Protein AF-A0A954Z291-F1 (afdb_monomer_lite)

pLDDT: mean 81.1, std 15.4, range [34.0, 96.12]

Foldseek 3Di:
DDDDDDDDDDDDDDDDPPVPPPPPPPVVQAWFWKDDPQDIDIDRHDCVRPVNPIDTPDGPHHCPPPVDGQFFWWWFALVGTDRHGPVVSVVRVTDTDGNYDDDWQQWFWKAALLRDTDTHGPVVSVVHPPIDTDTPYGCVVVPSPPRFWEWWEDPNDIDGRHRPCRRVVVVTDTLDGPYDCPDPVRQRAWAWWALQQDTDTGGPSVSVVSVTDGPGHYPDVCPRPAFWEWKDQQQDIDIDHPVVRVPDPRIDGPDGPYDPPPSPNPQPPQQWEWWAAPPPGIDGRHGPVRSVVRVTDGLDGPYDPDPPSNVVPDPPPDDD

Secondary structure (DSSP, 8-state):
------------------------------EEEEEETTEEEEEESHHHHHTTT-EE--TT--TTTS-----EEEEEETTEEEEEEHHHHHHTT-EEEETPPP-TTTEEEEE-TTS-EEEEEHHHHHTSTT-EEEET--GGG-TT-SPPEEEEEETTEEEEEEEHHHHHHTTPEEEEET--TT-SS-TT--EEEEETTEEEEE-HHHHHHTTPEEEES---TTTTPPP-EEEEETTEEEEE-HHHHHTSTT-EE--TT--STT-TTTS-SS-EEEEEETTTEEEEEEEHHHHHHTTPEEEEET----TTTT-TT-------

Structure (mmCIF, N/CA/C/O backbone):
data_AF-A0A954Z291-F1
#
_entry.id   AF-A0A954Z291-F1
#
loop_
_atom_site.group_PDB
_atom_site.id
_atom_site.type_symbol
_atom_site.label_atom_id
_atom_site.label_alt_id
_atom_site.label_comp_id
_atom_site.label_asym_id
_atom_site.label_entity_id
_atom_site.label_seq_id
_atom_site.pdbx_PDB_ins_code
_atom_site.Cartn_x
_atom_site.Cartn_y
_atom_site.Cartn_z
_atom_site.occupancy
_atom_site.B_iso_or_equiv
_atom_site.auth_seq_id
_atom_site.auth_comp_id
_atom_site.auth_asym_id
_atom_site.auth_atom_id
_atom_site.pdbx_PDB_model_num
ATOM 1 N N . MET A 1 1 ? 58.689 -39.205 -96.860 1.00 41.16 1 MET A N 1
ATOM 2 C CA . MET A 1 1 ? 58.222 -37.894 -97.355 1.00 41.16 1 MET A CA 1
ATOM 3 C C . MET A 1 1 ? 57.973 -37.053 -96.112 1.00 41.16 1 MET A C 1
ATOM 5 O O . ME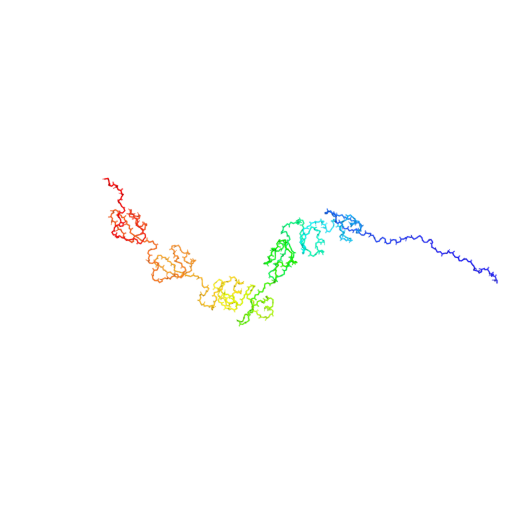T A 1 1 ? 56.976 -37.280 -95.453 1.00 41.16 1 MET A O 1
ATOM 9 N N . ILE A 1 2 ? 58.997 -36.454 -95.496 1.00 34.00 2 ILE A N 1
ATOM 10 C CA . ILE A 1 2 ? 59.610 -35.160 -95.854 1.00 34.00 2 ILE A CA 1
ATOM 11 C C . ILE A 1 2 ? 58.523 -34.148 -96.224 1.00 34.00 2 ILE A C 1
ATOM 13 O O . ILE A 1 2 ? 58.096 -34.132 -97.369 1.00 34.00 2 ILE A O 1
ATOM 17 N N . ASP A 1 3 ? 58.093 -33.340 -95.257 1.00 37.03 3 ASP A N 1
ATOM 18 C CA . ASP A 1 3 ? 58.444 -31.926 -95.338 1.00 37.03 3 ASP A CA 1
ATOM 19 C C . ASP A 1 3 ? 58.665 -31.334 -93.942 1.00 37.03 3 ASP A C 1
ATOM 21 O O . ASP A 1 3 ? 57.991 -31.676 -92.969 1.00 37.03 3 ASP A O 1
ATOM 25 N N . LEU A 1 4 ? 59.711 -30.526 -93.859 1.00 37.72 4 LEU A N 1
ATOM 26 C CA . LEU A 1 4 ? 60.323 -29.952 -92.672 1.00 37.72 4 LEU A CA 1
ATOM 27 C C . LEU A 1 4 ? 60.245 -28.428 -92.842 1.00 37.72 4 LEU A C 1
ATOM 29 O O . LEU A 1 4 ? 60.350 -27.936 -93.956 1.00 37.72 4 LEU A O 1
ATOM 33 N N . ALA A 1 5 ? 60.194 -27.703 -91.724 1.00 37.34 5 ALA A N 1
ATOM 34 C CA . ALA A 1 5 ? 60.350 -26.247 -91.595 1.00 37.34 5 ALA A CA 1
ATOM 35 C C . ALA A 1 5 ? 59.077 -25.382 -91.671 1.00 37.34 5 ALA A C 1
ATOM 37 O O . ALA A 1 5 ? 58.665 -24.894 -92.714 1.00 37.34 5 ALA A O 1
ATOM 38 N N . SER A 1 6 ? 58.570 -25.010 -90.494 1.00 40.25 6 SER A N 1
ATOM 39 C CA . SER A 1 6 ? 58.811 -23.646 -90.002 1.00 40.25 6 SER A CA 1
ATOM 40 C C . SER A 1 6 ? 58.409 -23.549 -88.532 1.00 40.25 6 SER A C 1
ATOM 42 O O . SER A 1 6 ? 57.242 -23.486 -88.149 1.00 40.25 6 SER A O 1
ATOM 44 N N . THR A 1 7 ? 59.436 -23.605 -87.698 1.00 37.50 7 THR A N 1
ATOM 45 C CA . THR A 1 7 ? 59.405 -23.477 -86.249 1.00 37.50 7 THR A CA 1
ATOM 46 C C . THR A 1 7 ? 59.330 -21.993 -85.874 1.00 37.50 7 THR A C 1
ATOM 48 O O . THR A 1 7 ? 60.207 -21.229 -86.251 1.00 37.50 7 THR A O 1
ATOM 51 N N . ARG A 1 8 ? 58.323 -21.632 -85.068 1.00 43.31 8 ARG A N 1
ATOM 52 C CA . ARG A 1 8 ? 58.313 -20.562 -84.043 1.00 43.31 8 ARG A CA 1
ATOM 53 C C . ARG A 1 8 ? 58.845 -19.168 -84.429 1.00 43.31 8 AR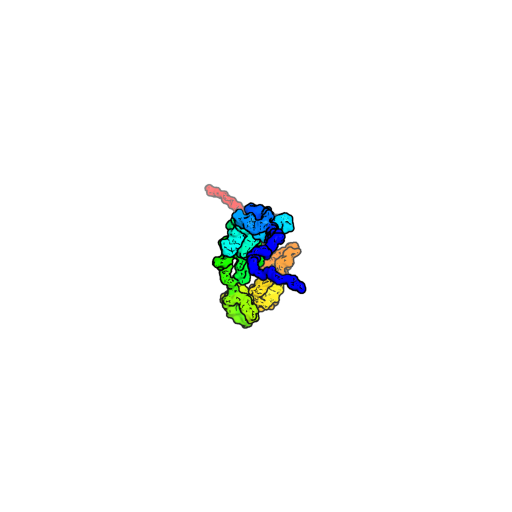G A C 1
ATOM 55 O O . ARG A 1 8 ? 60.044 -18.934 -84.378 1.00 43.31 8 ARG A O 1
ATOM 62 N N . ALA A 1 9 ? 57.939 -18.193 -84.531 1.00 38.38 9 ALA A N 1
ATOM 63 C CA . ALA A 1 9 ? 58.067 -16.891 -83.855 1.00 38.38 9 ALA A CA 1
ATOM 64 C C . ALA A 1 9 ? 56.771 -16.072 -84.001 1.00 38.38 9 ALA A C 1
ATOM 66 O O . ALA A 1 9 ? 56.205 -16.042 -85.088 1.00 38.38 9 ALA A O 1
ATOM 67 N N . ARG A 1 10 ? 56.408 -15.328 -82.939 1.00 44.97 10 ARG A N 1
ATOM 68 C CA . ARG A 1 10 ? 55.250 -14.407 -82.778 1.00 44.97 10 ARG A CA 1
ATOM 69 C C . ARG A 1 10 ? 53.978 -15.146 -82.344 1.00 44.97 10 ARG A C 1
ATOM 71 O O . ARG A 1 10 ? 53.215 -15.622 -83.165 1.00 44.97 10 ARG A O 1
ATOM 78 N N . LEU A 1 11 ? 53.788 -15.472 -81.064 1.00 41.41 11 LEU A N 1
ATOM 79 C CA . LEU A 1 11 ? 53.615 -14.572 -79.913 1.00 41.41 11 LEU A CA 1
ATOM 80 C C . LEU A 1 11 ? 52.637 -13.422 -80.214 1.00 41.41 11 LEU A C 1
ATOM 82 O O . LEU A 1 11 ? 52.946 -12.558 -81.029 1.00 41.41 11 LEU A O 1
ATOM 86 N N . ILE A 1 12 ? 51.554 -13.403 -79.426 1.00 42.53 12 ILE A N 1
ATOM 87 C CA . ILE A 1 12 ? 50.579 -12.326 -79.180 1.00 42.53 12 ILE A CA 1
ATOM 88 C C . ILE A 1 12 ? 49.225 -12.492 -79.918 1.00 42.53 12 ILE A C 1
ATOM 90 O O . ILE A 1 12 ? 49.117 -12.377 -81.132 1.00 42.53 12 ILE A O 1
ATOM 94 N N . VAL A 1 13 ? 48.197 -12.705 -79.079 1.00 38.88 13 VAL A N 1
ATOM 95 C CA . VAL A 1 13 ? 46.729 -12.647 -79.269 1.00 38.88 13 VAL A CA 1
ATOM 96 C C . VAL A 1 13 ? 46.013 -13.859 -79.882 1.00 38.88 13 VAL A C 1
ATOM 98 O O . VAL A 1 13 ? 45.553 -13.843 -81.017 1.00 38.88 13 VAL A O 1
ATOM 101 N N . ALA A 1 14 ? 45.768 -14.868 -79.046 1.00 39.69 14 ALA A N 1
ATOM 102 C CA . ALA A 1 14 ? 44.545 -15.662 -79.116 1.00 39.69 14 ALA A CA 1
ATOM 103 C C . ALA A 1 14 ? 43.868 -15.593 -77.743 1.00 39.69 14 ALA A C 1
ATOM 105 O O . ALA A 1 14 ? 44.426 -16.125 -76.790 1.00 39.69 14 ALA A O 1
ATOM 106 N N . ALA A 1 15 ? 42.717 -14.923 -77.637 1.00 35.88 15 ALA A N 1
ATOM 107 C CA . ALA A 1 15 ? 41.664 -15.248 -76.668 1.00 35.88 15 ALA A CA 1
ATOM 108 C C . ALA A 1 15 ? 40.456 -14.306 -76.816 1.00 35.88 15 ALA A C 1
ATOM 110 O O . ALA A 1 15 ? 40.585 -13.093 -76.704 1.00 35.88 15 ALA A O 1
ATOM 111 N N . ALA A 1 16 ? 39.286 -14.926 -76.980 1.00 39.22 16 ALA A N 1
ATOM 112 C CA . ALA A 1 16 ? 37.985 -14.470 -76.498 1.00 39.22 16 ALA A CA 1
ATOM 113 C C . ALA A 1 16 ? 37.409 -13.149 -77.051 1.00 39.22 16 ALA A C 1
ATOM 115 O O . ALA A 1 16 ? 37.378 -12.131 -76.372 1.00 39.22 16 ALA A O 1
ATOM 116 N N . VAL A 1 17 ? 36.731 -13.236 -78.202 1.00 42.03 17 VAL A N 1
ATOM 117 C CA . VAL A 1 17 ? 35.452 -12.518 -78.379 1.00 42.03 17 VAL A CA 1
ATOM 118 C C . VAL A 1 17 ? 34.340 -13.452 -77.889 1.00 42.03 17 VAL A C 1
ATOM 120 O O . VAL A 1 17 ? 33.492 -13.915 -78.643 1.00 42.03 17 VAL A O 1
ATOM 123 N N . ALA A 1 18 ? 34.407 -13.813 -76.607 1.00 45.00 18 ALA A N 1
ATOM 124 C CA . ALA A 1 18 ? 33.208 -14.157 -75.868 1.00 45.00 18 ALA A CA 1
ATOM 125 C C . ALA A 1 18 ? 32.644 -12.802 -75.462 1.00 45.00 18 ALA A C 1
ATOM 127 O O . ALA A 1 18 ? 33.287 -12.079 -74.703 1.00 45.00 18 ALA A O 1
ATOM 128 N N . VAL A 1 19 ? 31.512 -12.415 -76.049 1.00 44.47 19 VAL A N 1
ATOM 129 C CA . VAL A 1 19 ? 30.743 -11.269 -75.573 1.00 44.47 19 VAL A CA 1
ATOM 130 C C . VAL A 1 19 ? 30.505 -11.527 -74.094 1.00 44.47 19 VAL A C 1
ATOM 132 O O . VAL A 1 19 ? 29.762 -12.431 -73.715 1.00 44.47 19 VAL A O 1
ATOM 135 N N . ILE A 1 20 ? 31.239 -10.779 -73.279 1.00 46.69 20 ILE A N 1
ATOM 136 C CA . ILE A 1 20 ? 31.079 -10.703 -71.844 1.00 46.69 20 ILE A CA 1
ATOM 137 C C . ILE A 1 20 ? 29.683 -10.107 -71.676 1.00 46.69 20 ILE A C 1
ATOM 139 O O . ILE A 1 20 ? 29.511 -8.891 -71.657 1.00 46.69 20 ILE A O 1
ATOM 143 N N . ILE A 1 21 ? 28.663 -10.967 -71.594 1.00 51.75 21 ILE A N 1
ATOM 144 C CA . ILE A 1 21 ? 27.537 -10.675 -70.722 1.00 51.75 21 ILE A CA 1
ATOM 145 C C . ILE A 1 21 ? 28.225 -10.564 -69.376 1.00 51.75 21 ILE A C 1
ATOM 147 O O . ILE A 1 21 ? 28.559 -11.568 -68.748 1.00 51.75 21 ILE A O 1
ATOM 151 N N . THR A 1 22 ? 28.572 -9.339 -68.995 1.00 46.09 22 THR A N 1
ATOM 152 C CA . THR A 1 22 ? 28.875 -9.049 -67.612 1.00 46.09 22 THR A CA 1
ATOM 153 C C . THR A 1 22 ? 27.617 -9.500 -66.900 1.00 46.09 22 THR A C 1
ATOM 155 O O . THR A 1 22 ? 26.591 -8.825 -66.957 1.00 46.09 22 THR A O 1
ATOM 158 N N . SER A 1 23 ? 27.678 -10.662 -66.257 1.00 52.41 23 SER A N 1
ATOM 159 C CA . SER A 1 23 ? 26.963 -10.890 -65.021 1.00 52.41 23 SER A CA 1
ATOM 160 C C . SER A 1 23 ? 27.491 -9.832 -64.060 1.00 52.41 23 SER A C 1
ATOM 162 O O . SER A 1 23 ? 28.299 -10.097 -63.172 1.00 52.41 23 SER A O 1
ATOM 164 N N . VAL A 1 24 ? 27.063 -8.588 -64.279 1.00 45.38 24 VAL A N 1
ATOM 165 C CA . VAL A 1 24 ? 26.775 -7.725 -63.164 1.00 45.38 24 VAL A CA 1
ATOM 166 C C . VAL A 1 24 ? 25.733 -8.559 -62.440 1.00 45.38 24 VAL A C 1
ATOM 168 O O . VAL A 1 24 ? 24.591 -8.667 -62.884 1.00 45.38 24 VAL A O 1
ATOM 171 N N . ASN A 1 25 ? 26.157 -9.255 -61.387 1.00 50.16 25 ASN A N 1
ATOM 172 C CA . ASN A 1 25 ? 25.262 -9.511 -60.281 1.00 50.16 25 ASN A CA 1
ATOM 173 C C . ASN A 1 25 ? 24.858 -8.113 -59.811 1.00 50.16 25 ASN A C 1
ATOM 175 O O . ASN A 1 25 ? 25.412 -7.576 -58.858 1.00 50.16 25 ASN A O 1
ATOM 179 N N . VAL A 1 26 ? 23.927 -7.489 -60.533 1.00 48.47 26 VAL A N 1
ATOM 180 C CA . VAL A 1 26 ? 22.985 -6.600 -59.900 1.00 48.47 26 VAL A CA 1
ATOM 181 C C . VAL A 1 26 ? 22.257 -7.584 -59.007 1.00 48.47 26 VAL A C 1
ATOM 183 O O . VAL A 1 26 ? 21.387 -8.318 -59.469 1.00 48.47 26 VAL A O 1
ATOM 186 N N . ALA A 1 27 ? 22.719 -7.715 -57.758 1.00 50.09 27 ALA A N 1
ATOM 187 C CA . ALA A 1 27 ? 21.810 -8.078 -56.690 1.00 50.09 27 ALA A CA 1
ATOM 188 C C . ALA A 1 27 ? 20.608 -7.184 -56.964 1.00 50.09 27 ALA A C 1
ATOM 190 O O . ALA A 1 27 ? 20.780 -5.963 -56.963 1.00 50.09 27 ALA A O 1
ATOM 191 N N . ALA A 1 28 ? 19.505 -7.768 -57.449 1.00 54.44 28 ALA A N 1
ATOM 192 C CA . ALA A 1 28 ? 18.315 -7.005 -57.775 1.00 54.44 28 ALA A CA 1
ATOM 193 C C . ALA A 1 28 ? 18.062 -6.190 -56.520 1.00 54.44 28 ALA A C 1
ATOM 195 O O . ALA A 1 28 ? 17.851 -6.800 -55.476 1.00 54.44 28 ALA A O 1
ATOM 196 N N . ALA A 1 29 ? 18.291 -4.876 -56.590 1.00 58.75 29 ALA A N 1
ATOM 197 C CA . ALA A 1 29 ? 18.284 -4.046 -55.403 1.00 58.75 29 ALA A CA 1
ATOM 198 C C . ALA A 1 29 ? 16.889 -4.229 -54.819 1.00 58.75 29 ALA A C 1
ATOM 200 O O . ALA A 1 29 ? 15.902 -3.876 -55.468 1.00 58.75 29 ALA A O 1
ATOM 201 N N . GLN A 1 30 ? 16.808 -4.961 -53.709 1.00 72.19 30 GLN A N 1
ATOM 202 C CA . GLN A 1 30 ? 15.522 -5.336 -53.160 1.00 72.19 30 GLN A CA 1
ATOM 203 C C . GLN A 1 30 ? 14.895 -4.049 -52.653 1.00 72.19 30 GLN A C 1
ATOM 205 O O . GLN A 1 30 ? 15.560 -3.238 -52.004 1.00 72.19 30 GLN A O 1
ATOM 210 N N . SER A 1 31 ? 13.639 -3.830 -53.034 1.00 83.19 31 SER A N 1
ATOM 211 C CA . SER A 1 31 ? 12.875 -2.712 -52.502 1.00 83.19 31 SER A CA 1
ATOM 212 C C . SER A 1 31 ? 12.782 -2.849 -50.983 1.00 83.19 31 SER A C 1
ATOM 214 O O . SER A 1 31 ? 12.724 -3.964 -50.457 1.00 83.19 31 SER A O 1
ATOM 216 N N . GLY A 1 32 ? 12.792 -1.717 -50.296 1.00 85.62 32 GLY A N 1
ATOM 217 C CA . GLY A 1 32 ? 12.548 -1.617 -48.865 1.00 85.62 32 GLY A CA 1
ATOM 218 C C . GLY A 1 32 ? 11.742 -0.361 -48.562 1.00 85.62 32 GLY A C 1
ATOM 219 O O . GLY A 1 32 ? 11.837 0.635 -49.286 1.00 85.62 32 GLY A O 1
ATOM 220 N N . ALA A 1 33 ? 10.963 -0.396 -47.491 1.00 85.50 33 ALA A N 1
ATOM 221 C CA . ALA A 1 33 ? 10.203 0.739 -47.006 1.00 85.50 33 ALA A CA 1
ATOM 222 C C . ALA A 1 33 ? 11.142 1.811 -46.425 1.00 85.50 33 ALA A C 1
ATOM 224 O O . ALA A 1 33 ? 12.122 1.527 -45.729 1.00 85.50 33 ALA A O 1
ATOM 225 N N . CYS A 1 34 ? 10.836 3.066 -46.729 1.00 86.12 34 CYS A N 1
ATOM 226 C CA . CYS A 1 34 ? 11.549 4.244 -46.263 1.00 86.12 34 CYS A CA 1
ATOM 227 C C . CYS A 1 34 ? 10.590 5.184 -45.545 1.00 86.12 34 CYS A C 1
ATOM 229 O O . CYS A 1 34 ? 9.605 5.625 -46.140 1.00 86.12 34 CYS A O 1
ATOM 231 N N . CYS A 1 35 ? 10.919 5.542 -44.306 1.00 81.31 35 CYS A N 1
ATOM 232 C CA . CYS A 1 35 ? 10.210 6.579 -43.571 1.00 81.31 35 CYS A CA 1
ATOM 233 C C . CYS A 1 35 ? 10.898 7.929 -43.745 1.00 81.31 35 CYS A C 1
ATOM 235 O O . CYS A 1 35 ? 12.042 8.118 -43.331 1.00 81.31 35 CYS A O 1
ATOM 237 N N . LEU A 1 36 ? 10.181 8.885 -44.337 1.00 79.88 36 LEU A N 1
ATOM 238 C CA . LEU A 1 36 ? 10.643 10.257 -44.515 1.00 79.88 36 LEU A CA 1
ATOM 239 C C . LEU A 1 36 ? 9.505 11.224 -44.181 1.00 79.88 36 LEU A C 1
ATOM 241 O O . LEU A 1 36 ? 8.472 11.227 -44.848 1.00 79.88 36 LEU A O 1
ATOM 245 N N . ASN A 1 37 ? 9.697 12.066 -43.160 1.00 71.75 37 ASN A N 1
ATOM 246 C CA . ASN A 1 37 ? 8.706 13.057 -42.714 1.00 71.75 37 ASN A CA 1
ATOM 247 C C . ASN A 1 37 ? 7.306 12.461 -42.451 1.00 71.75 37 ASN A C 1
ATOM 249 O O . ASN A 1 37 ? 6.296 13.069 -42.800 1.00 71.75 37 ASN A O 1
ATOM 253 N N . GLY A 1 38 ? 7.244 11.251 -41.887 1.00 70.00 38 GLY A N 1
ATOM 254 C CA . GLY A 1 38 ? 5.980 10.599 -41.515 1.00 70.00 38 GLY A CA 1
ATOM 255 C C . GLY A 1 38 ? 5.240 9.968 -42.694 1.00 70.00 38 GLY A C 1
ATOM 256 O O . GLY A 1 38 ? 4.167 9.401 -42.524 1.00 70.00 38 GLY A O 1
ATOM 257 N N . MET A 1 39 ? 5.818 10.025 -43.896 1.00 76.88 39 MET A N 1
ATOM 258 C CA . MET A 1 39 ? 5.335 9.288 -45.056 1.00 76.88 39 MET A CA 1
ATOM 259 C C . MET A 1 39 ? 6.204 8.056 -45.277 1.00 76.88 39 MET A C 1
ATOM 261 O O . MET A 1 39 ? 7.431 8.156 -45.370 1.00 76.88 39 MET A O 1
ATOM 265 N N . CYS A 1 40 ? 5.546 6.905 -45.389 1.00 81.25 40 CYS A N 1
ATOM 266 C CA . CYS A 1 40 ? 6.184 5.676 -45.829 1.00 81.25 40 CYS A CA 1
ATOM 267 C C . CYS A 1 40 ? 6.215 5.658 -47.358 1.00 81.25 40 CYS A C 1
ATOM 269 O O . CYS A 1 40 ? 5.186 5.851 -48.008 1.00 81.25 40 CYS A O 1
ATOM 271 N N . THR A 1 41 ? 7.391 5.431 -47.939 1.00 84.69 41 THR A N 1
ATOM 272 C CA . THR A 1 41 ? 7.556 5.232 -49.384 1.00 84.69 41 THR A CA 1
ATOM 273 C C . THR A 1 41 ? 8.457 4.033 -49.649 1.00 84.69 41 THR A C 1
ATOM 275 O O . THR A 1 41 ? 9.499 3.913 -49.009 1.00 84.69 41 THR A O 1
ATOM 278 N N . ASP A 1 42 ? 8.120 3.185 -50.616 1.00 86.94 42 ASP A N 1
ATOM 279 C CA . ASP A 1 42 ? 9.011 2.095 -51.021 1.00 86.94 42 ASP A CA 1
ATOM 280 C C . ASP A 1 42 ? 10.140 2.637 -51.904 1.00 86.94 42 ASP A C 1
ATOM 282 O O . ASP A 1 42 ? 9.902 3.293 -52.923 1.00 86.94 42 ASP A O 1
ATOM 286 N N . VAL A 1 43 ? 11.386 2.350 -51.531 1.00 87.50 43 VAL A N 1
ATOM 287 C CA . VAL A 1 43 ? 12.577 2.776 -52.271 1.00 87.50 43 VAL A CA 1
ATOM 288 C C . VAL A 1 43 ? 13.465 1.592 -52.620 1.00 87.50 43 VAL A C 1
ATOM 290 O O . VAL A 1 43 ? 13.438 0.541 -51.986 1.00 87.50 43 VAL A O 1
ATOM 293 N N . VAL A 1 44 ? 14.293 1.771 -53.645 1.00 87.75 44 VAL A N 1
ATOM 294 C CA . VAL A 1 44 ? 15.240 0.752 -54.096 1.00 87.75 44 VAL A CA 1
ATOM 295 C C . VAL A 1 44 ? 16.603 1.016 -53.455 1.00 87.75 44 VAL A C 1
ATOM 297 O O . VAL A 1 44 ? 17.372 1.859 -53.924 1.00 87.75 44 VAL A O 1
ATOM 300 N N . GLY A 1 45 ? 16.893 0.275 -52.384 1.00 84.81 45 GLY A N 1
ATOM 301 C CA . GLY A 1 45 ? 18.154 0.316 -51.643 1.00 84.81 45 GLY A CA 1
ATOM 302 C C . GLY A 1 45 ? 18.268 1.443 -50.595 1.00 84.81 45 GLY A C 1
ATOM 303 O O . GLY A 1 45 ? 17.623 2.488 -50.704 1.00 84.81 45 GLY A O 1
ATOM 304 N N . PRO A 1 46 ? 19.150 1.279 -49.589 1.00 83.81 46 PRO A N 1
ATOM 305 C CA . PRO A 1 46 ? 19.204 2.141 -48.401 1.00 83.81 46 PRO A CA 1
ATOM 306 C C . PRO A 1 46 ? 19.605 3.592 -48.691 1.00 83.81 46 PRO A C 1
ATOM 308 O O . PRO A 1 46 ? 19.114 4.509 -48.042 1.00 83.81 46 PRO A O 1
ATOM 311 N N . LEU A 1 47 ? 20.467 3.823 -49.687 1.00 88.00 47 LEU A N 1
ATOM 312 C CA . LEU A 1 47 ? 20.944 5.162 -50.064 1.00 88.00 47 LEU A CA 1
ATOM 313 C C . LEU A 1 47 ? 19.828 6.071 -50.590 1.00 88.00 47 LEU A C 1
ATOM 315 O O . LEU A 1 47 ? 19.881 7.282 -50.385 1.00 88.00 47 LEU A O 1
ATOM 319 N N . ALA A 1 48 ? 18.824 5.497 -51.260 1.00 88.25 48 ALA A N 1
ATOM 320 C CA . ALA A 1 48 ? 17.672 6.248 -51.746 1.00 88.25 48 ALA A CA 1
ATOM 321 C C . ALA A 1 48 ? 16.805 6.774 -50.590 1.00 88.25 48 ALA A C 1
ATOM 323 O O . ALA A 1 48 ? 16.128 7.785 -50.754 1.00 88.25 48 ALA A O 1
ATOM 324 N N . CYS A 1 49 ? 16.876 6.124 -49.423 1.00 84.88 49 CYS A N 1
ATOM 325 C CA . CYS A 1 49 ? 16.189 6.549 -48.213 1.00 84.88 49 CYS A CA 1
ATOM 326 C C . CYS A 1 49 ? 17.031 7.488 -47.340 1.00 84.88 49 CYS A C 1
ATOM 328 O O . CYS A 1 49 ? 16.574 8.562 -46.961 1.00 84.88 49 CYS A O 1
ATOM 330 N N . THR A 1 50 ? 18.281 7.118 -47.051 1.00 85.31 50 THR A N 1
ATOM 331 C CA . THR A 1 50 ? 19.140 7.872 -46.123 1.00 85.31 50 THR A CA 1
ATOM 332 C C . THR A 1 50 ? 19.707 9.149 -46.734 1.00 85.31 50 THR A C 1
ATOM 334 O O . THR A 1 50 ? 19.976 10.105 -46.013 1.00 85.31 50 THR A O 1
ATOM 337 N N . GLY A 1 51 ? 19.843 9.215 -48.063 1.00 85.94 51 GLY A N 1
ATOM 338 C CA . GLY A 1 51 ? 20.279 10.411 -48.789 1.00 85.94 51 GLY A CA 1
ATOM 339 C C . GLY A 1 51 ? 19.429 11.662 -48.510 1.00 85.94 51 GLY A C 1
ATOM 340 O O . GLY A 1 51 ? 19.999 12.702 -48.185 1.00 85.94 51 GLY A O 1
ATOM 341 N N . PRO A 1 52 ? 18.087 11.595 -48.604 1.00 84.06 52 PRO A N 1
ATOM 342 C CA . PRO A 1 52 ? 17.200 12.686 -48.192 1.00 84.06 52 PRO A CA 1
ATOM 343 C C . PRO A 1 52 ? 16.986 12.796 -46.668 1.00 84.06 52 PRO A C 1
ATOM 345 O O . PRO A 1 52 ? 16.175 13.617 -46.246 1.00 84.06 52 PRO A O 1
ATOM 348 N N . GLY A 1 53 ? 17.692 12.008 -45.846 1.00 77.75 53 GLY A N 1
ATOM 349 C CA . GLY A 1 53 ? 17.548 12.001 -44.385 1.00 77.75 53 GLY A CA 1
ATOM 350 C C . GLY A 1 53 ? 16.422 11.107 -43.855 1.00 77.75 53 GLY A C 1
ATOM 351 O O . GLY A 1 53 ? 15.989 11.297 -42.725 1.00 77.75 53 GLY A O 1
ATOM 352 N N . GLY A 1 54 ? 15.927 10.165 -44.661 1.00 79.69 54 GLY A N 1
ATOM 353 C CA . GLY A 1 54 ? 14.939 9.171 -44.245 1.00 79.69 54 GLY A CA 1
ATOM 354 C C . GLY A 1 54 ? 15.574 7.929 -43.617 1.00 79.69 54 GLY A C 1
ATOM 355 O O . GLY A 1 54 ? 16.779 7.691 -43.726 1.00 79.69 54 GLY A O 1
ATOM 356 N N . ILE A 1 55 ? 14.742 7.107 -42.982 1.00 80.06 55 ILE A N 1
ATOM 357 C CA . ILE A 1 55 ? 15.159 5.888 -42.280 1.00 80.06 55 ILE A CA 1
ATOM 358 C C . ILE A 1 55 ? 14.701 4.665 -43.065 1.00 80.06 55 ILE A C 1
ATOM 360 O O . ILE A 1 55 ? 13.512 4.488 -43.337 1.00 80.06 55 ILE A O 1
ATOM 364 N N . TYR A 1 56 ? 15.669 3.838 -43.464 1.00 83.69 56 TYR A N 1
ATOM 365 C CA . TYR A 1 56 ? 15.429 2.640 -44.264 1.00 83.69 56 TYR A CA 1
ATOM 366 C C . TYR A 1 56 ? 15.106 1.457 -43.353 1.00 83.69 56 TYR A C 1
ATOM 368 O O . TYR A 1 56 ? 15.942 1.075 -42.535 1.00 83.69 56 TYR A O 1
ATOM 376 N N . LEU A 1 57 ? 13.928 0.856 -43.519 1.00 75.88 57 LEU A N 1
ATOM 377 C CA . LEU A 1 57 ? 13.433 -0.216 -42.645 1.00 75.88 57 LEU A CA 1
ATOM 378 C C . LEU A 1 57 ? 14.029 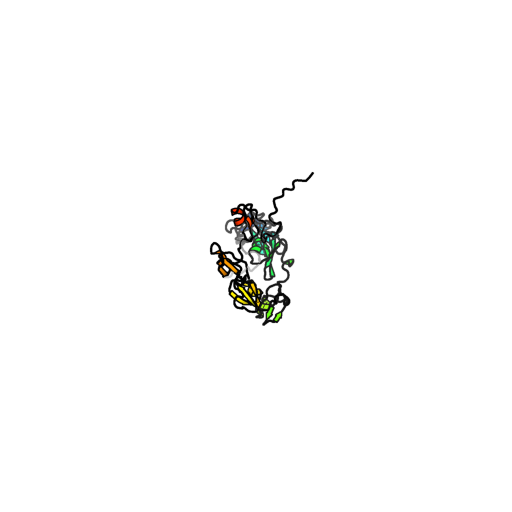-1.599 -42.966 1.00 75.88 57 LEU A C 1
ATOM 380 O O . LEU A 1 57 ? 13.816 -2.554 -42.225 1.00 75.88 57 LEU A O 1
ATOM 384 N N . GLY A 1 58 ? 14.820 -1.704 -44.035 1.00 77.75 58 GLY A N 1
ATOM 385 C CA . GLY A 1 58 ? 15.504 -2.930 -44.444 1.00 77.75 58 GLY A CA 1
ATOM 386 C C . GLY A 1 58 ? 14.998 -3.478 -45.776 1.00 77.75 58 GLY A C 1
ATOM 387 O O . GLY A 1 58 ? 13.925 -3.120 -46.258 1.00 77.75 58 GLY A O 1
ATOM 388 N N . GLU A 1 59 ? 15.797 -4.337 -46.406 1.00 85.25 59 GLU A N 1
ATOM 389 C CA . GLU A 1 59 ? 15.433 -4.975 -47.676 1.00 85.25 59 GLU A CA 1
ATOM 390 C C . GLU A 1 59 ? 14.260 -5.951 -47.494 1.00 85.25 59 GLU A C 1
ATOM 392 O O . GLU A 1 59 ? 14.236 -6.728 -46.541 1.00 85.25 59 GLU A O 1
ATOM 397 N N . GLY A 1 60 ? 13.295 -5.918 -48.416 1.00 77.62 60 GLY A N 1
ATOM 398 C CA . GLY A 1 60 ? 12.114 -6.786 -48.395 1.00 77.62 60 GLY A CA 1
ATOM 399 C C . GLY A 1 60 ? 10.931 -6.261 -47.576 1.00 77.62 60 GLY A C 1
ATOM 400 O O . GLY A 1 60 ? 9.905 -6.932 -47.542 1.00 77.62 60 GLY A O 1
ATOM 401 N N . THR A 1 61 ? 11.051 -5.081 -46.959 1.00 78.69 61 THR A N 1
ATOM 402 C CA . THR A 1 61 ? 9.939 -4.382 -46.289 1.00 78.69 61 THR A CA 1
ATOM 403 C C . THR A 1 61 ? 9.121 -3.566 -47.295 1.00 78.69 61 THR A C 1
ATOM 405 O O . THR A 1 61 ? 9.682 -3.068 -48.275 1.00 78.69 61 THR A O 1
ATOM 408 N N . ALA A 1 62 ? 7.812 -3.411 -47.074 1.00 78.75 62 ALA A N 1
ATOM 409 C CA . ALA A 1 62 ? 6.973 -2.557 -47.921 1.00 78.75 62 ALA A CA 1
ATOM 410 C C . ALA A 1 62 ? 5.880 -1.804 -47.143 1.00 78.75 62 ALA A C 1
ATOM 412 O O . ALA A 1 62 ? 5.296 -2.321 -46.190 1.00 78.75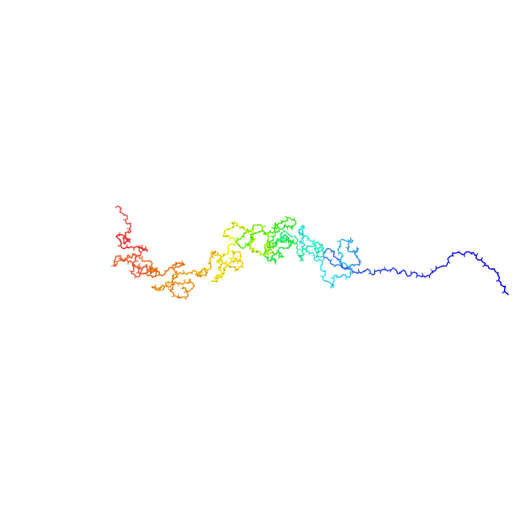 62 ALA A O 1
ATOM 413 N N . CYS A 1 63 ? 5.575 -0.583 -47.586 1.00 75.44 63 CYS A N 1
ATOM 414 C CA . CYS A 1 63 ? 4.642 0.324 -46.914 1.00 75.44 63 CYS A CA 1
ATOM 415 C C . CYS A 1 63 ? 3.177 -0.146 -46.936 1.00 75.44 63 CYS A C 1
ATOM 417 O O . CYS A 1 63 ? 2.421 0.164 -46.019 1.00 75.44 63 CYS A O 1
ATOM 419 N N . GLU A 1 64 ? 2.757 -0.892 -47.964 1.00 68.75 64 GLU A N 1
ATOM 420 C CA . GLU A 1 64 ? 1.353 -1.311 -48.127 1.00 68.75 64 GLU A CA 1
ATOM 421 C C . GLU A 1 64 ? 1.029 -2.698 -47.543 1.00 68.75 64 GLU A C 1
ATOM 423 O O . GLU A 1 64 ? -0.140 -2.989 -47.291 1.00 68.75 64 GLU A O 1
ATOM 428 N N . SER A 1 65 ? 2.023 -3.566 -47.324 1.00 58.31 65 SER A N 1
ATOM 429 C CA . SER A 1 65 ? 1.789 -4.978 -46.965 1.00 58.31 65 SER A CA 1
ATOM 430 C C . SER A 1 65 ? 2.129 -5.351 -45.524 1.00 58.31 65 SER A C 1
ATOM 432 O O . SER A 1 65 ? 1.583 -6.337 -45.033 1.00 58.31 65 SER A O 1
ATOM 434 N N . ASP A 1 66 ? 2.947 -4.556 -44.832 1.00 56.19 66 ASP A N 1
ATOM 435 C CA . ASP A 1 66 ? 3.419 -4.886 -43.479 1.00 56.19 66 ASP A CA 1
ATOM 436 C C . ASP A 1 66 ? 2.873 -3.950 -42.383 1.00 56.19 66 ASP A C 1
ATOM 438 O O . ASP A 1 66 ? 3.236 -4.077 -41.216 1.00 56.19 66 ASP A O 1
ATOM 442 N N . GLY A 1 67 ? 1.980 -3.012 -42.725 1.00 54.31 67 GLY A N 1
ATOM 443 C CA . GLY A 1 67 ? 1.360 -2.112 -41.744 1.00 54.31 67 GLY A CA 1
ATOM 444 C C . GLY A 1 67 ? 2.318 -1.086 -41.128 1.00 54.31 67 GLY A C 1
ATOM 445 O O . GLY A 1 67 ? 1.997 -0.513 -40.089 1.00 54.31 67 GLY A O 1
ATOM 446 N N . TYR A 1 68 ? 3.477 -0.843 -41.754 1.00 57.91 68 TYR A N 1
ATOM 447 C CA . TYR A 1 68 ? 4.420 0.192 -41.334 1.00 57.91 68 TYR A CA 1
ATOM 448 C C . TYR A 1 68 ? 3.836 1.580 -41.597 1.00 57.91 68 TYR A C 1
ATOM 450 O O . TYR A 1 68 ? 4.009 2.178 -42.659 1.00 57.91 68 TYR A O 1
ATOM 458 N N . LEU A 1 69 ? 3.143 2.103 -40.597 1.00 60.16 69 LEU A N 1
ATOM 459 C CA . LEU A 1 69 ? 2.902 3.525 -40.487 1.00 60.16 69 LEU A CA 1
ATOM 460 C C . LEU A 1 69 ? 4.201 4.162 -39.989 1.00 60.16 69 LEU A C 1
ATOM 462 O O . LEU A 1 69 ? 4.777 3.720 -38.994 1.00 60.16 69 LEU A O 1
ATOM 466 N N . CYS A 1 70 ? 4.676 5.206 -40.671 1.00 66.88 70 CYS A N 1
ATOM 467 C CA . CYS A 1 70 ? 5.712 6.084 -40.126 1.00 66.88 70 CYS A CA 1
ATOM 468 C C . CYS A 1 70 ? 5.087 6.970 -39.039 1.00 66.88 70 CYS A C 1
ATOM 470 O O . CYS A 1 70 ? 5.110 8.198 -39.130 1.00 66.88 70 CYS A O 1
ATOM 472 N N . ASP A 1 71 ? 4.458 6.323 -38.060 1.00 67.88 71 ASP A N 1
ATOM 473 C CA . ASP A 1 71 ? 3.859 6.960 -36.910 1.00 67.88 71 ASP A CA 1
ATOM 474 C C . ASP A 1 71 ? 5.011 7.448 -36.049 1.00 67.88 71 ASP A C 1
ATOM 476 O O . ASP A 1 71 ? 5.754 6.665 -35.453 1.00 67.88 71 ASP A O 1
ATOM 480 N N . PHE A 1 72 ? 5.177 8.764 -36.027 1.00 74.00 72 PHE A N 1
ATOM 481 C CA . PHE A 1 72 ? 5.915 9.386 -34.952 1.00 74.00 72 PHE A CA 1
ATOM 482 C C . PHE A 1 72 ? 5.119 9.216 -33.666 1.00 74.00 72 PHE A C 1
ATOM 484 O O . PHE A 1 72 ? 3.884 9.266 -33.641 1.00 74.00 72 PHE A O 1
ATOM 491 N N . GLY A 1 73 ? 5.850 8.974 -32.598 1.00 83.25 73 GLY A N 1
ATOM 492 C CA . GLY A 1 73 ? 5.289 8.841 -31.278 1.00 83.25 73 GLY A CA 1
ATOM 493 C C . GLY A 1 73 ? 6.294 9.295 -30.248 1.00 83.25 73 GLY A C 1
ATOM 494 O O . GLY A 1 73 ? 7.490 9.460 -30.511 1.00 83.25 73 GLY A O 1
ATOM 495 N N . ALA A 1 74 ? 5.783 9.512 -29.051 1.00 88.69 74 ALA A N 1
ATOM 496 C CA . ALA A 1 74 ? 6.614 9.811 -27.914 1.00 88.69 74 ALA A CA 1
ATOM 497 C C . ALA A 1 74 ? 7.343 8.533 -27.490 1.00 88.69 74 ALA A C 1
ATOM 499 O O . ALA A 1 74 ? 6.726 7.494 -27.254 1.00 88.69 74 ALA A O 1
ATOM 500 N N . CYS A 1 75 ? 8.663 8.621 -27.409 1.00 91.00 75 CYS A N 1
ATOM 501 C CA . CYS A 1 75 ? 9.540 7.577 -26.923 1.00 91.00 75 CYS A CA 1
ATOM 502 C C . CYS A 1 75 ? 10.112 7.992 -25.571 1.00 91.00 75 CYS A C 1
ATOM 504 O O . CYS A 1 75 ? 10.870 8.960 -25.494 1.00 91.00 75 CYS A O 1
ATOM 506 N N . CYS A 1 76 ? 9.762 7.267 -24.511 1.00 92.50 76 CYS A N 1
ATOM 507 C CA . CYS A 1 76 ? 10.341 7.480 -23.191 1.00 92.50 76 CYS A CA 1
ATOM 508 C C . CYS A 1 76 ? 11.645 6.700 -23.060 1.00 92.50 76 CYS A C 1
ATOM 510 O O . CYS A 1 76 ? 11.647 5.474 -23.133 1.00 92.50 76 CYS A O 1
ATOM 512 N N . THR A 1 77 ? 12.744 7.419 -22.865 1.00 88.75 77 THR A N 1
ATOM 513 C CA . THR A 1 77 ? 14.092 6.865 -22.681 1.00 88.75 77 THR A CA 1
ATOM 514 C C . THR A 1 77 ? 14.699 7.384 -21.376 1.00 88.75 77 THR A C 1
ATOM 516 O O . THR A 1 77 ? 14.152 8.303 -20.764 1.00 88.75 77 THR A O 1
ATOM 519 N N . GLY A 1 78 ? 15.875 6.876 -20.994 1.00 83.94 78 GLY A N 1
ATOM 520 C CA . GLY A 1 78 ? 16.656 7.418 -19.870 1.00 83.94 78 GLY A CA 1
ATOM 521 C C . GLY A 1 78 ? 17.118 8.871 -20.045 1.00 83.94 78 GLY A C 1
ATOM 522 O O . GLY A 1 78 ? 17.517 9.510 -19.073 1.00 83.94 78 GLY A O 1
ATOM 523 N N . GLU A 1 79 ? 17.004 9.430 -21.254 1.00 83.88 79 GLU A N 1
ATOM 524 C CA . GLU A 1 79 ? 17.274 10.845 -21.546 1.00 83.88 79 GLU A CA 1
ATOM 525 C C . GLU A 1 79 ? 15.997 11.711 -21.561 1.00 83.88 79 GLU A C 1
ATOM 527 O O . GLU A 1 79 ? 16.062 12.919 -21.795 1.00 83.88 79 GLU A O 1
ATOM 532 N N . GLY A 1 80 ? 14.831 11.114 -21.289 1.00 84.75 80 GLY A N 1
ATOM 533 C CA . GLY A 1 80 ? 13.526 11.768 -21.317 1.00 84.75 80 GLY A CA 1
ATOM 534 C C . GLY A 1 80 ? 12.706 11.414 -22.560 1.00 84.75 80 GLY A C 1
ATOM 535 O O . GLY A 1 80 ? 12.887 10.357 -23.171 1.00 84.75 80 GLY A O 1
ATOM 536 N N . CYS A 1 81 ? 11.760 12.290 -22.911 1.00 90.44 81 CYS A N 1
ATOM 537 C CA . CYS A 1 81 ? 10.869 12.085 -24.051 1.00 90.44 81 CYS A CA 1
ATOM 538 C C . CYS A 1 81 ? 11.518 12.524 -25.365 1.00 90.44 81 CYS A C 1
ATOM 540 O O . CYS A 1 81 ? 11.873 13.694 -25.525 1.00 90.44 81 CYS A O 1
ATOM 542 N N . LEU A 1 82 ? 11.589 11.613 -26.332 1.00 88.56 82 LEU A N 1
ATOM 543 C CA . LEU A 1 82 ? 12.030 11.888 -27.696 1.00 88.56 82 LEU A CA 1
ATOM 544 C C . LEU A 1 82 ? 10.893 11.616 -28.684 1.00 88.56 82 LEU A C 1
ATOM 546 O O . LEU A 1 82 ? 10.189 10.618 -28.568 1.00 88.56 82 LEU A O 1
ATOM 550 N N . GLN A 1 83 ? 10.717 12.485 -29.679 1.00 87.06 83 GLN A N 1
ATOM 551 C CA . GLN A 1 83 ? 9.843 12.197 -30.820 1.00 87.06 83 GLN A CA 1
ATOM 552 C C . GLN A 1 83 ? 10.605 11.344 -31.826 1.00 87.06 83 GLN A C 1
ATOM 554 O O . GLN A 1 83 ? 11.470 11.857 -32.534 1.00 87.06 83 GLN A O 1
ATOM 559 N N . LEU A 1 84 ? 10.299 10.050 -31.857 1.00 84.56 84 LEU A N 1
ATOM 560 C CA . LEU A 1 84 ? 10.994 9.052 -32.668 1.00 84.56 84 LEU A CA 1
ATOM 561 C C . LEU A 1 84 ? 9.990 8.210 -33.457 1.00 84.56 84 LEU A C 1
ATOM 563 O O . LEU A 1 84 ? 8.781 8.290 -33.240 1.00 84.56 84 LEU A O 1
ATOM 567 N N . LEU A 1 85 ? 10.485 7.391 -34.378 1.00 80.19 85 LEU A N 1
ATOM 568 C CA . LEU A 1 85 ? 9.732 6.249 -34.893 1.00 80.19 85 LEU A CA 1
ATOM 569 C C . LEU A 1 85 ? 9.759 5.098 -33.878 1.00 80.19 85 LEU A C 1
ATOM 571 O O . LEU A 1 85 ? 10.714 4.966 -33.113 1.00 80.19 85 LEU A O 1
ATOM 575 N N . GLN A 1 86 ? 8.775 4.195 -33.942 1.00 81.94 86 GLN A N 1
ATOM 576 C CA . GLN A 1 86 ? 8.754 2.965 -33.130 1.00 81.94 86 GLN A CA 1
ATOM 577 C C . GLN A 1 86 ? 10.098 2.222 -33.188 1.00 81.94 86 GLN A C 1
ATOM 579 O O . GLN A 1 86 ? 10.666 1.892 -32.155 1.00 81.94 86 GLN A O 1
ATOM 584 N N . ILE A 1 87 ? 10.645 2.023 -34.392 1.00 77.50 87 ILE A N 1
ATOM 585 C CA . ILE A 1 87 ? 11.899 1.282 -34.580 1.00 77.50 87 ILE A CA 1
ATOM 586 C C . ILE A 1 87 ? 13.109 1.977 -33.943 1.00 77.50 87 ILE A C 1
ATOM 588 O O . ILE A 1 87 ? 14.016 1.310 -33.454 1.00 77.50 87 ILE A O 1
ATOM 592 N N . GLU A 1 88 ? 13.138 3.308 -33.941 1.00 84.00 88 GLU A N 1
ATOM 593 C CA . GLU A 1 88 ? 14.200 4.083 -33.295 1.00 84.00 88 GLU A CA 1
ATOM 594 C C . GLU A 1 88 ? 14.041 4.054 -31.778 1.00 84.00 88 GLU A C 1
ATOM 596 O O . GLU A 1 88 ? 15.031 3.964 -31.058 1.00 84.00 88 GLU A O 1
ATOM 601 N N . CYS A 1 89 ? 12.798 4.072 -31.296 1.00 87.25 89 CYS A N 1
ATOM 602 C CA . CYS A 1 89 ? 12.503 3.926 -29.882 1.00 87.25 89 CYS A CA 1
ATOM 603 C C . CYS A 1 89 ? 12.923 2.550 -29.353 1.00 87.25 89 CYS A C 1
ATOM 605 O O . CYS A 1 89 ? 13.614 2.467 -28.340 1.00 87.25 89 CYS A O 1
ATOM 607 N N . ASP A 1 90 ? 12.608 1.484 -30.093 1.00 85.75 90 ASP A N 1
ATOM 608 C CA . ASP A 1 90 ? 13.021 0.117 -29.765 1.00 85.75 90 ASP A CA 1
ATOM 609 C C . ASP A 1 90 ? 14.554 -0.011 -29.750 1.00 85.75 90 ASP A C 1
ATOM 611 O O . ASP A 1 90 ? 15.126 -0.649 -28.866 1.00 85.75 90 ASP A O 1
ATOM 615 N N . GLN A 1 91 ? 15.244 0.630 -30.704 1.00 85.81 91 GLN A N 1
ATOM 616 C CA . GLN A 1 91 ? 16.712 0.679 -30.748 1.00 85.81 91 GLN A CA 1
ATOM 617 C C . GLN A 1 91 ? 17.316 1.484 -29.594 1.00 85.81 91 GLN A C 1
ATOM 619 O O . GLN A 1 91 ? 18.398 1.139 -29.115 1.00 85.81 91 GLN A O 1
ATOM 624 N N . ALA A 1 92 ? 16.625 2.529 -29.139 1.00 86.50 92 ALA A N 1
ATOM 625 C CA . ALA A 1 92 ? 16.985 3.296 -27.952 1.00 86.50 92 ALA A CA 1
ATOM 626 C C . ALA A 1 92 ? 16.647 2.558 -26.642 1.00 86.50 92 ALA A C 1
ATOM 628 O O . ALA A 1 92 ? 16.980 3.053 -25.567 1.00 86.50 92 ALA A O 1
ATOM 629 N N . GLY A 1 93 ? 15.994 1.389 -26.713 1.00 87.19 93 GLY A N 1
ATOM 630 C CA . GLY A 1 93 ? 15.500 0.663 -25.542 1.00 87.19 93 GLY A CA 1
ATOM 631 C C . GLY A 1 93 ? 14.408 1.419 -24.782 1.00 87.19 93 GLY A C 1
ATOM 632 O O . GLY A 1 93 ? 14.205 1.158 -23.599 1.00 87.19 93 GLY A O 1
ATOM 633 N N . GLY A 1 94 ? 13.757 2.380 -25.439 1.00 88.50 94 GLY A N 1
ATOM 634 C CA . GLY A 1 94 ? 12.716 3.210 -24.858 1.00 88.50 94 GLY A CA 1
ATOM 635 C C . GLY A 1 94 ? 11.329 2.593 -24.976 1.00 88.50 94 GLY A C 1
ATOM 636 O O . GLY A 1 94 ? 11.114 1.594 -25.662 1.00 88.50 94 GLY A O 1
ATOM 637 N N . VAL A 1 95 ? 10.364 3.225 -24.316 1.00 89.44 95 VAL A N 1
ATOM 638 C CA . VAL A 1 95 ? 8.961 2.827 -24.385 1.00 89.44 95 VAL A CA 1
ATOM 639 C C . VAL A 1 95 ? 8.197 3.761 -25.312 1.00 89.44 95 VAL A C 1
ATOM 641 O O . VAL A 1 95 ? 8.079 4.958 -25.048 1.00 89.44 95 VAL A O 1
ATOM 644 N N . PHE A 1 96 ? 7.697 3.208 -26.415 1.00 88.00 96 PHE A N 1
ATOM 645 C CA . PHE A 1 96 ? 7.007 3.963 -27.453 1.00 88.00 96 PHE A CA 1
ATOM 646 C C . PHE A 1 96 ? 5.506 4.072 -27.192 1.00 88.00 96 PHE A C 1
ATOM 648 O O . PHE A 1 96 ? 4.858 3.079 -26.856 1.00 88.00 96 PHE A O 1
ATOM 655 N N . GLN A 1 97 ? 4.947 5.254 -27.445 1.00 86.50 97 GLN A N 1
ATOM 656 C CA . GLN A 1 97 ? 3.509 5.472 -27.524 1.00 86.50 97 GLN A CA 1
ATOM 657 C C . GLN A 1 97 ? 3.131 6.069 -28.882 1.00 86.50 97 GLN A C 1
ATOM 659 O O . GLN A 1 97 ? 3.460 7.215 -29.203 1.00 86.50 97 GLN A O 1
ATOM 664 N N . THR A 1 98 ? 2.389 5.292 -29.668 1.00 84.62 98 THR A N 1
ATOM 665 C CA . THR A 1 98 ? 1.961 5.658 -31.021 1.00 84.62 98 THR A CA 1
ATOM 666 C C . THR A 1 98 ? 1.083 6.910 -31.021 1.00 84.62 98 THR A C 1
ATOM 668 O O . THR A 1 98 ? 0.094 6.981 -30.292 1.00 84.62 98 THR A O 1
ATOM 671 N N . GLY A 1 99 ? 1.428 7.895 -31.858 1.00 77.00 99 GLY A N 1
ATOM 672 C CA . GLY A 1 99 ? 0.640 9.117 -32.053 1.00 77.00 99 GLY A CA 1
ATOM 673 C C . GLY A 1 99 ? 0.644 10.098 -30.875 1.00 77.00 99 GLY A C 1
ATOM 674 O O . GLY A 1 99 ? -0.052 11.110 -30.936 1.00 77.00 99 GLY A O 1
ATOM 675 N N . ALA A 1 100 ? 1.401 9.820 -29.810 1.00 83.81 100 ALA A N 1
ATOM 676 C CA . ALA A 1 100 ? 1.586 10.748 -28.701 1.00 83.81 100 ALA A CA 1
ATOM 677 C C . ALA A 1 100 ? 2.659 11.795 -29.030 1.00 83.81 100 ALA A C 1
ATOM 679 O O . ALA A 1 100 ? 3.651 11.484 -29.689 1.00 83.81 100 ALA A O 1
ATOM 680 N N . GLU A 1 101 ? 2.483 13.022 -28.535 1.00 84.12 101 GLU A N 1
ATOM 681 C CA . GLU A 1 101 ? 3.483 14.091 -28.605 1.00 84.12 101 GLU A CA 1
ATOM 682 C C . GLU A 1 101 ? 4.302 14.152 -27.311 1.00 84.12 101 GLU A C 1
ATOM 684 O O . GLU A 1 101 ? 3.789 13.870 -26.228 1.00 84.12 101 GLU A O 1
ATOM 689 N N . CYS A 1 102 ? 5.574 14.550 -27.403 1.00 85.25 102 CYS A N 1
ATOM 690 C CA . CYS A 1 102 ? 6.355 14.811 -26.198 1.00 85.25 102 CYS A CA 1
ATOM 691 C C . CYS A 1 102 ? 5.865 16.096 -25.529 1.00 85.25 102 CYS A C 1
ATOM 693 O O . CYS A 1 102 ? 5.970 17.178 -26.106 1.00 85.25 102 CYS A O 1
ATOM 695 N N . GLY A 1 103 ? 5.356 15.966 -24.307 1.00 78.25 103 GLY A N 1
ATOM 696 C CA . GLY A 1 103 ? 4.933 17.071 -23.453 1.00 78.25 103 GLY A CA 1
ATOM 697 C C . GLY A 1 103 ? 5.443 16.896 -22.026 1.00 78.25 103 GLY A C 1
ATOM 698 O O . GLY A 1 103 ? 5.914 15.819 -21.657 1.00 78.25 103 GLY A O 1
ATOM 699 N N . GLU A 1 104 ? 5.347 17.962 -21.230 1.00 77.00 104 GLU A N 1
ATOM 700 C CA . GLU A 1 104 ? 5.699 17.925 -19.805 1.00 77.00 104 GLU A CA 1
ATOM 701 C C . GLU A 1 104 ? 4.885 16.846 -19.078 1.00 77.00 104 GLU A C 1
ATOM 703 O O . GLU A 1 104 ? 3.671 16.723 -19.268 1.00 77.00 104 GLU A O 1
ATOM 708 N N . GLY A 1 105 ? 5.566 16.040 -18.268 1.00 77.12 105 GLY A N 1
ATOM 709 C CA . GLY A 1 105 ? 4.986 14.963 -17.476 1.00 77.12 105 GLY A CA 1
ATOM 710 C C . GLY A 1 105 ? 4.491 13.750 -18.264 1.00 77.12 105 GLY A C 1
ATOM 711 O O . GLY A 1 105 ? 3.874 12.865 -17.670 1.00 77.12 105 GLY A O 1
ATOM 712 N N . PHE A 1 106 ? 4.751 13.680 -19.574 1.00 83.50 106 PHE A N 1
ATOM 713 C CA . PHE A 1 106 ? 4.397 12.514 -20.385 1.00 83.50 106 PHE A CA 1
ATOM 714 C C . PHE A 1 106 ? 5.307 11.313 -20.085 1.00 83.50 106 PHE A C 1
ATOM 716 O O . PHE A 1 106 ? 4.819 10.203 -19.870 1.00 83.50 106 PHE A O 1
ATOM 723 N N . CYS A 1 107 ? 6.621 11.554 -20.031 1.00 89.81 107 CYS A N 1
ATOM 724 C CA . CYS A 1 107 ? 7.619 10.568 -19.624 1.00 89.81 107 CYS A CA 1
ATOM 725 C C . CYS A 1 107 ? 8.102 10.838 -1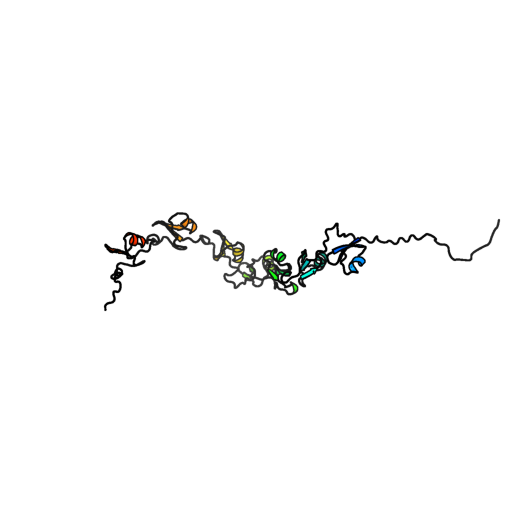8.202 1.00 89.81 107 CYS A C 1
ATOM 727 O O . CYS A 1 107 ? 8.121 11.978 -17.728 1.00 89.81 107 CYS A O 1
ATOM 729 N N . GLY A 1 108 ? 8.513 9.776 -17.529 1.00 91.62 108 GLY A N 1
ATOM 730 C CA . GLY A 1 108 ? 9.048 9.868 -16.187 1.00 91.62 108 GLY A CA 1
ATOM 731 C C . GLY A 1 108 ? 9.607 8.542 -15.699 1.00 91.62 108 GLY A C 1
ATOM 732 O O . GLY A 1 108 ? 9.397 7.488 -16.305 1.00 91.62 108 GLY A O 1
ATOM 733 N N . ALA A 1 109 ? 10.286 8.603 -14.564 1.00 92.81 109 ALA A N 1
ATOM 734 C CA . ALA A 1 109 ? 10.774 7.429 -13.876 1.00 92.81 109 ALA A CA 1
ATOM 735 C C . ALA A 1 109 ? 9.603 6.738 -13.177 1.00 92.81 109 ALA A C 1
ATOM 737 O O . ALA A 1 109 ? 8.915 7.332 -12.341 1.00 92.81 109 ALA A O 1
ATOM 738 N N . CYS A 1 110 ? 9.380 5.476 -13.516 1.00 93.44 110 CYS A N 1
ATOM 739 C CA . CYS A 1 110 ? 8.419 4.625 -12.847 1.00 93.44 110 CYS A CA 1
ATOM 740 C C . CYS A 1 110 ? 9.130 3.744 -11.822 1.00 93.44 110 CYS A C 1
ATOM 742 O O . CYS A 1 110 ? 9.899 2.850 -12.179 1.00 93.44 110 CYS A O 1
ATOM 744 N N . CYS A 1 111 ? 8.873 4.005 -10.545 1.00 92.62 111 CYS A N 1
ATOM 745 C CA . CYS A 1 111 ? 9.487 3.294 -9.434 1.00 92.62 111 CYS A CA 1
ATOM 746 C C . CYS A 1 111 ? 8.543 2.215 -8.923 1.00 92.62 111 CYS A C 1
ATOM 748 O O . CYS A 1 111 ? 7.492 2.515 -8.356 1.00 92.62 111 CYS A O 1
ATOM 750 N N . THR A 1 112 ? 8.925 0.960 -9.117 1.00 87.94 112 THR A N 1
ATOM 751 C CA . THR A 1 112 ? 8.205 -0.193 -8.565 1.00 87.94 112 THR A CA 1
ATOM 752 C C . THR A 1 112 ? 8.444 -0.320 -7.059 1.00 87.94 112 THR A C 1
ATOM 754 O O . THR A 1 112 ? 9.434 0.186 -6.525 1.00 87.94 112 THR A O 1
ATOM 757 N N . LEU A 1 113 ? 7.567 -1.052 -6.367 1.00 77.69 113 LEU A N 1
ATOM 758 C CA . LEU A 1 113 ? 7.709 -1.331 -4.934 1.00 77.69 113 LEU A CA 1
ATOM 759 C C . LEU A 1 113 ? 8.984 -2.132 -4.603 1.00 77.69 113 LEU A C 1
ATOM 761 O O . LEU A 1 113 ? 9.553 -1.977 -3.525 1.00 77.69 113 LEU A O 1
ATOM 765 N N . GLU A 1 114 ? 9.467 -2.940 -5.550 1.00 73.50 114 GLU A N 1
ATOM 766 C CA . GLU A 1 114 ? 10.710 -3.718 -5.438 1.00 73.50 114 GLU A CA 1
ATOM 767 C C . GLU A 1 114 ? 11.974 -2.869 -5.688 1.00 73.50 114 GLU A C 1
ATOM 769 O O . GLU A 1 114 ? 13.096 -3.376 -5.659 1.00 73.50 114 GLU A O 1
ATOM 774 N N . GLY A 1 115 ? 11.813 -1.564 -5.938 1.00 77.88 115 GLY A N 1
ATOM 775 C CA . GLY A 1 115 ? 12.910 -0.630 -6.184 1.00 77.88 115 GLY A CA 1
ATOM 776 C C . GLY A 1 115 ? 13.491 -0.700 -7.597 1.00 77.88 115 GLY A C 1
ATOM 777 O O . GLY A 1 115 ? 14.515 -0.072 -7.864 1.00 77.88 115 GLY A O 1
ATOM 778 N N . GLN A 1 116 ? 12.856 -1.431 -8.521 1.00 86.75 116 GLN A N 1
ATOM 779 C CA . GLN A 1 116 ? 13.183 -1.318 -9.942 1.00 86.75 116 GLN A CA 1
ATOM 780 C C . GLN A 1 116 ? 12.675 0.021 -10.477 1.00 86.75 116 GLN A C 1
ATOM 782 O O . GLN A 1 116 ? 11.522 0.387 -10.234 1.00 86.75 116 GLN A O 1
ATOM 787 N N . CYS A 1 117 ? 13.533 0.710 -11.225 1.00 90.25 117 CYS A N 1
ATOM 788 C CA . CYS A 1 117 ? 13.188 1.917 -11.960 1.00 90.25 117 CYS A CA 1
ATOM 789 C C . CYS A 1 117 ? 13.075 1.598 -13.449 1.00 90.25 117 CYS A C 1
ATOM 791 O O . CYS A 1 117 ? 13.970 0.959 -14.007 1.00 90.25 117 CYS A O 1
ATOM 793 N N . ILE A 1 118 ? 11.995 2.051 -14.083 1.00 90.38 118 ILE A N 1
ATOM 794 C CA . ILE A 1 118 ? 11.780 1.937 -15.526 1.00 90.38 118 ILE A CA 1
ATOM 795 C C . ILE A 1 118 ? 11.375 3.311 -16.061 1.00 90.38 118 ILE A C 1
ATOM 797 O O . ILE A 1 118 ? 10.392 3.882 -15.591 1.00 90.38 118 ILE A O 1
ATOM 801 N N . ASP A 1 119 ? 12.094 3.837 -17.050 1.00 90.25 119 ASP A N 1
ATOM 802 C CA . ASP A 1 119 ? 11.664 5.039 -17.768 1.00 90.25 119 ASP A CA 1
ATOM 803 C C . ASP A 1 119 ? 10.454 4.693 -18.636 1.00 90.25 119 ASP A C 1
ATOM 805 O O . ASP A 1 119 ? 10.519 3.828 -19.511 1.00 90.25 119 ASP A O 1
ATOM 809 N N . SER A 1 120 ? 9.313 5.318 -18.361 1.00 91.50 120 SER A N 1
ATOM 810 C CA . SER A 1 120 ? 8.050 4.941 -18.990 1.00 91.50 120 SER A CA 1
ATOM 811 C C . SER A 1 120 ? 7.083 6.118 -19.077 1.00 91.50 120 SER A C 1
ATOM 813 O O . SER A 1 120 ? 7.388 7.240 -18.667 1.00 91.50 120 SER A O 1
ATOM 815 N N . THR A 1 121 ? 5.907 5.858 -19.640 1.00 90.19 121 THR A N 1
ATOM 816 C CA . THR A 1 121 ? 4.793 6.808 -19.637 1.00 90.19 121 THR A CA 1
ATOM 817 C C . THR A 1 121 ? 4.046 6.757 -18.304 1.00 90.19 121 THR A C 1
ATOM 819 O O . THR A 1 121 ? 4.068 5.739 -17.603 1.00 90.19 121 THR A O 1
ATOM 822 N N . SER A 1 122 ? 3.338 7.833 -17.957 1.00 88.62 122 SER A N 1
ATOM 823 C CA . SER A 1 122 ? 2.479 7.867 -16.763 1.00 88.62 122 SER A CA 1
ATOM 824 C C . SER A 1 122 ? 1.404 6.772 -16.782 1.00 88.62 122 SER A C 1
ATOM 826 O O . SER A 1 122 ? 1.189 6.103 -15.771 1.00 88.62 122 SER A O 1
ATOM 828 N N . ASP A 1 123 ? 0.792 6.527 -17.943 1.00 87.69 123 ASP A N 1
ATOM 829 C CA . ASP A 1 123 ? -0.233 5.495 -18.129 1.00 87.69 123 ASP A CA 1
ATOM 830 C C . ASP A 1 123 ? 0.329 4.081 -17.942 1.00 87.69 123 ASP A C 1
ATOM 832 O O . ASP A 1 123 ? -0.279 3.244 -17.276 1.00 87.69 123 ASP A O 1
ATOM 836 N N . GLN A 1 124 ? 1.503 3.786 -18.505 1.00 89.25 124 GLN A N 1
ATOM 837 C CA . GLN A 1 124 ? 2.137 2.479 -18.319 1.00 89.25 124 GLN A CA 1
ATOM 838 C C . GLN A 1 124 ? 2.620 2.282 -16.888 1.00 89.25 124 GLN A C 1
ATOM 840 O O . GLN A 1 124 ? 2.478 1.182 -16.359 1.00 89.25 124 GLN A O 1
ATOM 845 N N . CYS A 1 125 ? 3.106 3.340 -16.239 1.00 91.62 125 CYS A N 1
ATOM 846 C CA . CYS A 1 125 ? 3.465 3.278 -14.832 1.00 91.62 125 CYS A CA 1
ATOM 847 C C . CYS A 1 125 ? 2.248 2.991 -13.942 1.00 91.62 125 CYS A C 1
ATOM 849 O O . CYS A 1 125 ? 2.331 2.171 -13.035 1.00 91.62 125 CYS A O 1
ATOM 851 N N . ALA A 1 126 ? 1.091 3.589 -14.245 1.00 90.88 126 ALA A N 1
ATOM 852 C CA . ALA A 1 126 ? -0.155 3.339 -13.522 1.00 90.88 126 ALA A CA 1
ATOM 853 C C . ALA A 1 126 ? -0.680 1.897 -13.670 1.00 90.88 126 ALA A C 1
ATOM 855 O O . ALA A 1 126 ? -1.473 1.450 -12.844 1.00 90.88 126 ALA A O 1
ATOM 856 N N . ASN A 1 127 ? -0.238 1.165 -14.699 1.00 91.44 127 ASN A N 1
ATOM 857 C CA . ASN A 1 127 ? -0.565 -0.251 -14.887 1.00 91.44 127 ASN A CA 1
ATOM 858 C C . ASN A 1 127 ? 0.350 -1.200 -14.091 1.00 91.44 127 ASN A C 1
ATOM 860 O O . ASN A 1 127 ? 0.113 -2.408 -14.094 1.00 91.44 127 ASN A O 1
ATOM 864 N N . LEU A 1 128 ? 1.394 -0.685 -13.435 1.00 89.44 128 LEU A N 1
ATOM 865 C CA . LEU A 1 128 ? 2.257 -1.461 -12.550 1.00 89.44 128 LEU A CA 1
ATOM 866 C C . LEU A 1 128 ? 1.740 -1.348 -11.110 1.00 89.44 128 LEU A C 1
ATOM 868 O O . LEU A 1 128 ? 1.679 -0.256 -10.542 1.00 89.44 128 LEU A O 1
ATOM 872 N N . ASP A 1 129 ? 1.372 -2.485 -10.516 1.00 84.00 129 ASP A N 1
ATOM 873 C CA . ASP A 1 129 ? 0.813 -2.536 -9.162 1.00 84.00 129 ASP A CA 1
ATOM 874 C C . ASP A 1 129 ? 1.757 -1.885 -8.139 1.00 84.00 129 ASP A C 1
ATOM 876 O O . ASP A 1 129 ? 2.901 -2.303 -7.947 1.00 84.00 129 ASP A O 1
ATOM 880 N N . GLY A 1 130 ? 1.258 -0.844 -7.467 1.00 81.50 130 GLY A N 1
ATOM 881 C CA . GLY A 1 130 ? 1.990 -0.128 -6.421 1.00 81.50 130 GLY A CA 1
ATOM 882 C C . GLY A 1 130 ? 3.156 0.736 -6.914 1.00 81.50 130 GLY A C 1
ATOM 883 O O . GLY A 1 130 ? 3.935 1.205 -6.084 1.00 81.50 130 GLY A O 1
ATOM 884 N N . ALA A 1 131 ? 3.299 0.957 -8.225 1.00 91.31 131 ALA A N 1
ATOM 885 C CA . ALA A 1 131 ? 4.349 1.816 -8.754 1.00 91.31 131 ALA A CA 1
ATOM 886 C C . ALA A 1 131 ? 4.056 3.311 -8.536 1.00 91.31 131 ALA A C 1
ATOM 888 O O . ALA A 1 131 ? 2.908 3.757 -8.518 1.00 91.31 131 ALA A O 1
ATOM 889 N N . THR A 1 132 ? 5.119 4.100 -8.381 1.00 92.00 132 THR A N 1
ATOM 890 C CA . THR A 1 132 ? 5.057 5.562 -8.257 1.00 92.00 132 THR A CA 1
ATOM 891 C C . THR A 1 132 ? 5.710 6.212 -9.469 1.00 92.00 132 THR A C 1
ATOM 893 O O . THR A 1 132 ? 6.856 5.906 -9.796 1.00 92.00 132 THR A O 1
ATOM 896 N N . PHE A 1 133 ? 4.990 7.127 -10.117 1.00 93.06 133 PHE A N 1
ATOM 897 C CA . PHE A 1 133 ? 5.482 7.867 -11.275 1.00 93.06 133 PHE A CA 1
ATOM 898 C C . PHE A 1 133 ? 6.087 9.213 -10.869 1.00 93.06 133 PHE A C 1
ATOM 900 O O . PHE A 1 133 ? 5.428 10.031 -10.222 1.00 93.06 133 PHE A O 1
ATOM 907 N N . PHE A 1 134 ? 7.318 9.465 -11.304 1.00 92.31 134 PHE A N 1
ATOM 908 C CA . PHE A 1 134 ? 8.016 10.734 -11.135 1.00 92.31 134 PHE A CA 1
ATOM 909 C C . PHE A 1 134 ? 8.122 11.431 -12.491 1.00 92.31 134 PHE A C 1
ATOM 911 O O . PHE A 1 134 ? 9.040 11.176 -13.271 1.00 92.31 134 PHE A O 1
ATOM 918 N N . ALA A 1 135 ? 7.151 12.305 -12.762 1.00 91.62 135 ALA A N 1
ATOM 919 C CA . ALA A 1 135 ? 7.078 13.100 -13.984 1.00 91.62 135 ALA A CA 1
ATOM 920 C C . ALA A 1 135 ? 8.381 13.873 -14.242 1.00 91.62 135 ALA A C 1
ATOM 922 O O . ALA A 1 135 ? 8.943 14.472 -13.321 1.00 91.62 135 ALA A O 1
ATOM 923 N N . ASP A 1 136 ? 8.848 13.849 -15.494 1.00 88.06 136 ASP A N 1
ATOM 924 C CA . ASP A 1 136 ? 10.040 14.567 -15.968 1.00 88.06 136 ASP A CA 1
ATOM 925 C C . ASP A 1 136 ? 11.339 14.226 -15.208 1.00 88.06 136 ASP A C 1
ATOM 927 O O . ASP A 1 136 ? 12.316 14.978 -15.234 1.00 88.06 136 ASP A O 1
ATOM 931 N N . GLN A 1 137 ? 11.364 13.091 -14.507 1.00 91.56 137 GLN A N 1
ATOM 932 C CA . GLN A 1 137 ? 12.573 12.474 -13.968 1.00 91.56 137 GLN A CA 1
ATOM 933 C C . GLN A 1 137 ? 12.932 11.249 -14.801 1.00 91.56 137 GLN A C 1
ATOM 935 O O . GLN A 1 137 ? 12.054 10.644 -15.406 1.00 91.56 137 GLN A O 1
ATOM 940 N N . THR A 1 138 ? 14.204 10.862 -14.807 1.00 89.31 138 THR A N 1
ATOM 941 C CA . THR A 1 138 ? 14.652 9.625 -15.456 1.00 89.31 138 THR A CA 1
ATOM 942 C C . THR A 1 138 ? 15.332 8.721 -14.444 1.00 89.31 138 THR A C 1
ATOM 944 O O . THR A 1 138 ? 15.780 9.181 -13.392 1.00 89.31 138 THR A O 1
ATOM 947 N N . CYS A 1 139 ? 15.421 7.428 -14.726 1.00 89.00 139 CYS A N 1
ATOM 948 C CA . CYS A 1 139 ? 16.047 6.470 -13.821 1.00 89.00 139 CYS A CA 1
ATOM 949 C C . CYS A 1 139 ? 17.522 6.781 -13.530 1.00 89.00 139 CYS A C 1
ATOM 951 O O . CYS A 1 139 ? 18.010 6.464 -12.442 1.00 89.00 139 CYS A O 1
ATOM 953 N N . ASP A 1 140 ? 18.203 7.488 -14.435 1.00 87.44 140 ASP A N 1
ATOM 954 C CA . ASP A 1 140 ? 19.583 7.946 -14.260 1.00 87.44 140 ASP A CA 1
ATOM 955 C C . ASP A 1 140 ? 19.748 8.968 -13.124 1.00 87.44 140 ASP A C 1
ATOM 957 O O . ASP A 1 140 ? 20.806 9.017 -12.490 1.00 87.44 140 ASP A O 1
ATOM 961 N N . SER A 1 141 ? 18.713 9.762 -12.808 1.00 85.06 141 SER A N 1
ATOM 962 C CA . SER A 1 141 ? 18.747 10.672 -11.652 1.00 85.06 141 SER A CA 1
ATOM 963 C C . SER A 1 141 ? 18.509 9.957 -10.314 1.00 85.06 141 SER A C 1
ATOM 965 O O . SER A 1 141 ? 18.550 10.594 -9.260 1.00 85.06 141 SER A O 1
ATOM 967 N N . ASN A 1 142 ? 18.308 8.634 -10.346 1.00 84.81 142 ASN A N 1
ATOM 968 C CA . ASN A 1 142 ? 17.949 7.784 -9.214 1.00 84.81 142 ASN A CA 1
ATOM 969 C C . ASN A 1 142 ? 16.794 8.347 -8.349 1.00 84.81 142 ASN A C 1
ATOM 971 O O . ASN A 1 142 ? 16.929 8.454 -7.124 1.00 84.81 142 ASN A O 1
ATOM 975 N N . PRO A 1 143 ? 15.646 8.711 -8.952 1.00 87.06 143 PRO A N 1
ATOM 976 C CA . PRO A 1 143 ? 14.518 9.296 -8.227 1.00 87.06 143 PRO A CA 1
ATOM 977 C C . PRO A 1 143 ? 13.825 8.284 -7.302 1.00 87.06 143 PRO A C 1
ATOM 979 O O . PRO A 1 143 ? 13.209 8.685 -6.319 1.00 87.06 143 PRO A O 1
ATOM 982 N N . CYS A 1 144 ? 13.966 6.981 -7.571 1.00 86.50 144 CYS A N 1
ATOM 983 C CA . CYS A 1 144 ? 13.393 5.916 -6.746 1.00 86.50 144 CYS A CA 1
ATOM 984 C C . CYS A 1 144 ? 14.097 5.740 -5.396 1.00 86.50 144 CYS A C 1
ATOM 986 O O . CYS A 1 144 ? 13.539 5.124 -4.491 1.00 86.50 144 CYS A O 1
ATOM 988 N N . GLY A 1 145 ? 15.318 6.268 -5.252 1.00 80.19 145 GLY A N 1
ATOM 989 C CA . GLY A 1 145 ? 16.162 5.979 -4.100 1.00 80.19 145 GLY A CA 1
ATOM 990 C C . GLY A 1 145 ? 16.566 4.497 -4.018 1.00 80.19 145 GLY A C 1
ATOM 991 O O . GLY A 1 145 ? 16.263 3.702 -4.909 1.00 80.19 145 GLY A O 1
ATOM 992 N N . PRO A 1 146 ? 17.311 4.096 -2.973 1.00 76.50 146 PRO A N 1
ATOM 993 C CA . PRO A 1 146 ? 17.562 2.681 -2.719 1.00 76.50 146 PRO A CA 1
ATOM 994 C C . PRO A 1 146 ? 16.239 1.949 -2.415 1.00 76.50 146 PRO A C 1
ATOM 996 O O . PRO A 1 146 ? 15.350 2.563 -1.817 1.00 76.50 146 PRO A O 1
ATOM 999 N N . PRO A 1 147 ? 16.111 0.648 -2.753 1.00 76.38 147 PRO A N 1
ATOM 1000 C CA . PRO A 1 147 ? 14.941 -0.139 -2.373 1.00 76.38 147 PRO A CA 1
ATOM 1001 C C . PRO A 1 147 ? 14.682 -0.026 -0.864 1.00 76.38 147 PRO A C 1
ATOM 1003 O O . PRO A 1 147 ? 15.650 -0.002 -0.089 1.00 76.38 147 PRO A O 1
ATOM 1006 N N . PRO A 1 148 ? 13.412 0.047 -0.429 1.00 83.56 148 PRO A N 1
ATOM 1007 C CA . PRO A 1 148 ? 13.104 0.214 0.980 1.00 83.56 148 PRO A CA 1
ATOM 1008 C C . PRO A 1 148 ? 13.652 -0.971 1.779 1.00 83.56 148 PRO A C 1
ATOM 1010 O O . PRO A 1 148 ? 13.400 -2.137 1.472 1.00 83.56 148 PRO A O 1
ATOM 1013 N N . THR A 1 149 ? 14.412 -0.660 2.824 1.00 91.56 149 THR A N 1
ATOM 1014 C CA . THR A 1 149 ? 14.796 -1.632 3.845 1.00 91.56 149 THR A CA 1
ATOM 1015 C C . THR A 1 149 ? 13.772 -1.628 4.975 1.00 91.56 149 THR A C 1
ATOM 1017 O O . THR A 1 149 ? 12.854 -0.809 5.007 1.00 91.56 149 THR A O 1
ATOM 1020 N N . GLY A 1 150 ? 13.902 -2.568 5.900 1.00 93.50 150 GLY A N 1
ATOM 1021 C CA . GLY A 1 150 ? 12.948 -2.766 6.979 1.00 93.50 150 GLY A CA 1
ATOM 1022 C C . GLY A 1 150 ? 13.474 -3.742 8.020 1.00 93.50 150 GLY A C 1
ATOM 1023 O O . GLY A 1 150 ? 14.609 -4.235 7.922 1.00 93.50 150 GLY A O 1
ATOM 1024 N N . ALA A 1 151 ? 12.647 -4.009 9.025 1.00 96.06 151 ALA A N 1
ATOM 1025 C CA . ALA A 1 151 ? 12.961 -4.935 10.092 1.00 96.06 151 ALA A CA 1
ATOM 1026 C C . ALA A 1 151 ? 12.749 -6.392 9.652 1.00 96.06 151 ALA A C 1
ATOM 1028 O O . ALA A 1 151 ? 11.792 -6.755 8.965 1.00 96.06 151 ALA A O 1
ATOM 1029 N N . CYS A 1 152 ? 13.660 -7.257 10.079 1.00 96.06 152 CYS A N 1
ATOM 1030 C CA . CYS A 1 152 ? 13.619 -8.684 9.812 1.00 96.06 152 CYS A CA 1
ATOM 1031 C C . CYS A 1 152 ? 13.593 -9.465 11.127 1.00 96.06 152 CYS A C 1
ATOM 1033 O O . CYS A 1 152 ? 14.452 -9.273 11.988 1.00 96.06 152 CYS A O 1
ATOM 1035 N N . CYS A 1 153 ? 12.616 -10.353 11.270 1.00 94.88 153 CYS A N 1
ATOM 1036 C CA . CYS A 1 153 ? 12.292 -11.044 12.508 1.00 94.88 153 CYS A CA 1
ATOM 1037 C C . CYS A 1 153 ? 12.755 -12.503 12.485 1.00 94.88 153 CYS A C 1
ATOM 1039 O O . CYS A 1 153 ? 12.431 -13.260 11.570 1.00 94.88 153 CYS A O 1
ATOM 1041 N N . ASP A 1 154 ? 13.458 -12.928 13.531 1.00 93.25 154 ASP A N 1
ATOM 1042 C CA . ASP A 1 154 ? 13.903 -14.310 13.722 1.00 93.25 154 ASP A CA 1
ATOM 1043 C C . ASP A 1 154 ? 13.673 -14.742 15.173 1.00 93.25 154 ASP A C 1
ATOM 1045 O O . ASP A 1 154 ? 14.392 -14.318 16.078 1.00 93.25 154 ASP A O 1
ATOM 1049 N N . ASN A 1 155 ? 12.645 -15.563 15.409 1.00 85.69 155 ASN A N 1
ATOM 1050 C CA . ASN A 1 155 ? 12.302 -16.091 16.737 1.00 85.69 155 ASN A CA 1
ATOM 1051 C C . ASN A 1 155 ? 12.261 -15.014 17.848 1.00 85.69 155 ASN A C 1
ATOM 1053 O O . ASN A 1 155 ? 12.784 -15.212 18.944 1.00 85.69 155 ASN A O 1
ATOM 1057 N N . GLY A 1 156 ? 11.664 -13.853 17.549 1.00 81.81 156 GLY A N 1
ATOM 1058 C CA . GLY A 1 156 ? 11.560 -12.707 18.464 1.00 81.81 156 GLY A CA 1
ATOM 1059 C C . GLY A 1 156 ? 12.778 -11.773 18.474 1.00 81.81 156 GLY A C 1
ATOM 1060 O O . GLY A 1 156 ? 12.708 -10.694 19.054 1.00 81.81 156 GLY A O 1
ATOM 1061 N N . SER A 1 157 ? 13.875 -12.140 17.807 1.00 90.88 157 SER A N 1
ATOM 1062 C CA . SER A 1 157 ? 14.970 -11.211 17.502 1.00 90.88 157 SER A CA 1
ATOM 1063 C C . SER A 1 157 ? 14.591 -10.330 16.318 1.00 90.88 157 SER A C 1
ATOM 1065 O O . SER A 1 157 ? 13.911 -10.793 15.402 1.00 90.88 157 SER A O 1
ATOM 1067 N N . CYS A 1 158 ? 15.070 -9.090 16.314 1.00 95.50 158 CYS A N 1
ATOM 1068 C CA . CYS A 1 158 ? 14.827 -8.131 15.245 1.00 95.50 158 CYS A CA 1
ATOM 1069 C C . CYS A 1 158 ? 16.149 -7.594 14.679 1.00 95.50 158 CYS A C 1
ATOM 1071 O O . CYS A 1 158 ? 17.089 -7.331 15.432 1.00 95.50 158 CYS A O 1
ATOM 1073 N N . PHE A 1 159 ? 16.211 -7.434 13.356 1.00 95.75 159 PHE A N 1
ATOM 1074 C CA . PHE A 1 159 ? 17.346 -6.863 12.632 1.00 95.75 159 PHE A CA 1
ATOM 1075 C C . PHE A 1 159 ? 16.886 -5.724 11.720 1.00 95.75 159 PHE A C 1
ATOM 1077 O O . PHE A 1 159 ? 16.051 -5.950 10.849 1.00 95.75 159 PHE A O 1
ATOM 1084 N N . ASP A 1 160 ? 17.461 -4.537 11.896 1.00 96.06 160 ASP A N 1
ATOM 1085 C CA . ASP A 1 160 ? 17.164 -3.343 11.098 1.00 96.06 160 ASP A CA 1
ATOM 1086 C C . ASP A 1 160 ? 17.873 -3.322 9.742 1.00 96.06 160 ASP A C 1
ATOM 1088 O O . ASP A 1 160 ? 18.924 -3.942 9.559 1.00 96.06 160 ASP A O 1
ATOM 1092 N N . ASN A 1 161 ? 17.356 -2.485 8.836 1.00 92.94 161 ASN A N 1
ATOM 1093 C CA . ASN A 1 161 ? 17.979 -2.146 7.554 1.00 92.94 161 ASN A CA 1
ATOM 1094 C C . ASN A 1 161 ? 18.260 -3.362 6.658 1.00 92.94 161 ASN A C 1
ATOM 1096 O O . ASN A 1 161 ? 19.253 -3.397 5.930 1.00 92.94 161 ASN A O 1
ATOM 1100 N N . ILE A 1 162 ? 17.387 -4.365 6.710 1.00 94.75 162 ILE A N 1
ATOM 1101 C CA . ILE A 1 162 ? 17.475 -5.556 5.868 1.00 94.75 162 ILE A CA 1
ATOM 1102 C C . ILE A 1 162 ? 16.598 -5.343 4.629 1.00 94.75 162 ILE A C 1
ATOM 1104 O O . ILE A 1 162 ? 15.553 -4.714 4.726 1.00 94.75 162 ILE A O 1
ATOM 1108 N N . LEU A 1 163 ? 17.027 -5.822 3.459 1.00 92.25 163 LEU A N 1
ATOM 1109 C CA . LEU A 1 163 ? 16.180 -5.881 2.259 1.00 92.25 163 LEU A CA 1
ATOM 1110 C C . LEU A 1 163 ? 15.196 -7.050 2.371 1.00 92.25 163 LEU A C 1
ATOM 1112 O O . LEU A 1 163 ? 15.568 -8.099 2.897 1.00 92.25 163 LEU A O 1
ATOM 1116 N N . GLU A 1 164 ? 13.987 -6.917 1.825 1.00 91.00 164 GLU A N 1
ATOM 1117 C CA . GLU A 1 164 ? 12.959 -7.967 1.894 1.00 91.00 164 GLU A CA 1
ATOM 1118 C C . GLU A 1 164 ? 13.471 -9.326 1.395 1.00 91.00 164 GLU A C 1
ATOM 1120 O O . GLU A 1 164 ? 13.430 -10.309 2.136 1.00 91.00 164 GLU A O 1
ATOM 1125 N N .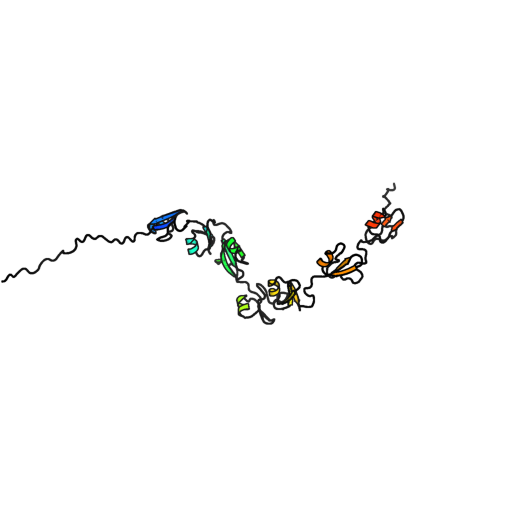 ASP A 1 165 ? 14.056 -9.370 0.194 1.00 90.44 165 ASP A N 1
ATOM 1126 C CA . ASP A 1 165 ? 14.598 -10.608 -0.380 1.00 90.44 165 ASP A CA 1
ATOM 1127 C C . ASP A 1 165 ? 15.708 -11.214 0.498 1.00 90.44 165 ASP A C 1
ATOM 1129 O O . ASP A 1 165 ? 15.743 -12.421 0.735 1.00 90.44 165 ASP A O 1
ATOM 1133 N N . ALA A 1 166 ? 16.572 -10.384 1.093 1.00 93.62 166 ALA A N 1
ATOM 1134 C CA . ALA A 1 166 ? 17.603 -10.847 2.025 1.00 93.62 166 ALA A CA 1
ATOM 1135 C C . ALA A 1 166 ? 17.008 -11.399 3.336 1.00 93.62 166 ALA A C 1
ATOM 1137 O O . ALA A 1 166 ? 17.556 -12.335 3.921 1.00 93.62 166 ALA A O 1
ATOM 1138 N N . CYS A 1 167 ? 15.887 -10.842 3.801 1.00 94.81 167 CYS A N 1
ATOM 1139 C CA . CYS A 1 167 ? 15.174 -11.340 4.973 1.00 94.81 167 CYS A CA 1
ATOM 1140 C C . CYS A 1 167 ? 14.528 -12.704 4.688 1.00 94.81 167 CYS A C 1
ATOM 1142 O O . CYS A 1 167 ? 14.775 -13.678 5.407 1.00 94.81 167 CYS A O 1
ATOM 1144 N N . VAL A 1 168 ? 13.750 -12.788 3.605 1.00 92.88 168 VAL A N 1
ATOM 1145 C CA . VAL A 1 168 ? 12.975 -13.980 3.238 1.00 92.88 168 VAL A CA 1
ATOM 1146 C C . VAL A 1 168 ? 13.890 -15.126 2.799 1.00 92.88 168 VAL A C 1
ATOM 1148 O O . VAL A 1 168 ? 13.713 -16.256 3.259 1.00 92.88 168 VAL A O 1
ATOM 1151 N N . SER A 1 169 ? 14.926 -14.858 1.994 1.00 93.44 169 SER A N 1
ATOM 1152 C CA . SER A 1 169 ? 15.929 -15.870 1.612 1.00 93.44 169 SER A CA 1
ATOM 1153 C C . SER A 1 169 ? 16.735 -16.392 2.808 1.00 93.44 169 SER A C 1
ATOM 1155 O O . SER A 1 169 ? 17.177 -17.543 2.807 1.00 93.44 169 SER A O 1
ATOM 1157 N N . GLY A 1 170 ? 16.865 -15.587 3.867 1.00 90.81 170 GLY A N 1
ATOM 1158 C CA . GLY A 1 170 ? 17.425 -15.987 5.157 1.00 90.81 170 GLY A CA 1
ATOM 1159 C C . GLY A 1 170 ? 16.506 -16.870 6.011 1.00 90.81 170 GLY A C 1
ATOM 1160 O O . GLY A 1 170 ? 16.912 -17.262 7.105 1.00 90.81 170 GLY A O 1
ATOM 1161 N N . GLY A 1 171 ? 15.287 -17.177 5.550 1.00 90.50 171 GLY A N 1
ATOM 1162 C CA . GLY A 1 171 ? 14.292 -17.962 6.289 1.00 90.50 171 GLY A CA 1
ATOM 1163 C C . GLY A 1 171 ? 13.659 -17.210 7.461 1.00 90.50 171 GLY A C 1
ATOM 1164 O O . GLY A 1 171 ? 13.147 -17.836 8.388 1.00 90.50 171 GLY A O 1
ATOM 1165 N N . ARG A 1 172 ? 13.732 -15.877 7.445 1.00 93.44 172 ARG A N 1
ATOM 1166 C CA . ARG A 1 172 ? 13.226 -14.991 8.496 1.00 93.44 172 ARG A CA 1
ATOM 1167 C C . ARG A 1 172 ? 11.919 -14.338 8.057 1.00 93.44 172 ARG A C 1
ATOM 1169 O O . ARG A 1 172 ? 11.542 -14.384 6.888 1.00 93.44 172 ARG A O 1
ATOM 1176 N N . LEU A 1 173 ? 11.222 -13.731 9.009 1.00 92.44 173 LEU A N 1
ATOM 1177 C CA . LEU A 1 173 ? 9.943 -13.077 8.775 1.00 92.44 173 LEU A CA 1
ATOM 1178 C C . LEU A 1 173 ? 10.132 -11.576 8.533 1.00 92.44 173 LEU A C 1
ATOM 1180 O O . LEU A 1 173 ? 10.684 -10.872 9.370 1.00 92.44 173 LEU A O 1
ATOM 1184 N N . TRP A 1 174 ? 9.650 -11.084 7.397 1.00 93.56 174 TRP A N 1
ATOM 1185 C CA . TRP A 1 174 ? 9.716 -9.670 7.043 1.00 93.56 174 TRP A CA 1
ATOM 1186 C C . TRP A 1 174 ? 8.664 -8.843 7.793 1.00 93.56 174 TRP A C 1
ATOM 1188 O O . TRP A 1 174 ? 7.464 -9.122 7.713 1.00 93.56 174 TRP A O 1
ATOM 1198 N N . ALA A 1 175 ? 9.101 -7.807 8.513 1.00 93.00 175 ALA A N 1
ATOM 1199 C CA . ALA A 1 175 ? 8.203 -6.889 9.211 1.00 93.00 175 ALA A CA 1
ATOM 1200 C C . ALA A 1 175 ? 7.595 -5.817 8.292 1.00 93.00 175 ALA A C 1
ATOM 1202 O O . ALA A 1 175 ? 6.709 -5.085 8.714 1.00 93.00 175 ALA A O 1
ATOM 1203 N N . GLY A 1 176 ? 8.017 -5.745 7.031 1.00 89.44 176 GLY A N 1
ATOM 1204 C CA . GLY A 1 176 ? 7.507 -4.787 6.056 1.00 89.44 176 GLY A CA 1
ATOM 1205 C C . GLY A 1 176 ? 8.470 -3.628 5.780 1.00 89.44 176 GLY A C 1
ATOM 1206 O O . GLY A 1 176 ? 9.409 -3.389 6.547 1.00 89.44 176 GLY A O 1
ATOM 1207 N N . PRO A 1 177 ? 8.249 -2.899 4.676 1.00 89.25 177 PRO A N 1
ATOM 1208 C CA . PRO A 1 177 ? 9.119 -1.806 4.261 1.00 89.25 177 PRO A CA 1
ATOM 1209 C C . PRO A 1 177 ? 9.086 -0.648 5.261 1.00 89.25 177 PRO A C 1
ATOM 1211 O O . PRO A 1 177 ? 8.042 -0.329 5.828 1.00 89.25 177 PRO A O 1
ATOM 1214 N N . ASN A 1 178 ? 10.230 0.013 5.432 1.00 89.75 178 ASN A N 1
ATOM 1215 C CA . ASN A 1 178 ? 10.447 1.160 6.319 1.00 89.75 178 ASN A CA 1
ATOM 1216 C C . ASN A 1 178 ? 10.158 0.905 7.808 1.00 89.75 178 ASN A C 1
ATOM 1218 O O . ASN A 1 178 ? 10.043 1.862 8.570 1.00 89.75 178 ASN A O 1
ATOM 1222 N N . THR A 1 179 ? 10.057 -0.359 8.229 1.00 93.19 179 THR A N 1
ATOM 1223 C CA . THR A 1 179 ? 9.934 -0.713 9.648 1.00 93.19 179 THR A CA 1
ATOM 1224 C C . THR A 1 179 ? 11.295 -0.772 10.333 1.00 93.19 179 THR A C 1
ATOM 1226 O O . THR A 1 179 ? 12.308 -1.100 9.709 1.00 93.19 179 THR A O 1
ATOM 1229 N N . THR A 1 180 ? 11.326 -0.483 11.630 1.00 95.00 180 THR A N 1
ATOM 1230 C CA . THR A 1 180 ? 12.518 -0.598 12.474 1.00 95.00 180 THR A CA 1
ATOM 1231 C C . THR A 1 180 ? 12.236 -1.392 13.742 1.00 95.00 180 THR A C 1
ATOM 1233 O O . THR A 1 180 ? 11.120 -1.423 14.248 1.00 95.00 180 THR A O 1
ATOM 1236 N N . CYS A 1 181 ? 13.264 -1.988 14.332 1.00 95.50 181 CYS A N 1
ATOM 1237 C CA . CYS A 1 181 ? 13.196 -2.744 15.578 1.00 95.50 181 CYS A CA 1
ATOM 1238 C C . CYS A 1 181 ? 12.798 -1.915 16.801 1.00 95.50 181 CYS A C 1
ATOM 1240 O O . CYS A 1 181 ? 12.600 -2.486 17.871 1.00 95.50 181 CYS A O 1
ATOM 1242 N N . ASN A 1 182 ? 12.705 -0.592 16.663 1.00 95.06 182 ASN A N 1
ATOM 1243 C CA . ASN A 1 182 ? 12.244 0.309 17.715 1.00 95.06 182 ASN A CA 1
ATOM 1244 C C . ASN A 1 182 ? 10.840 0.866 17.434 1.00 95.06 182 ASN A C 1
ATOM 1246 O O . ASN A 1 182 ? 10.397 1.756 18.159 1.00 95.06 182 ASN A O 1
ATOM 1250 N N . ASP A 1 183 ? 10.165 0.392 16.383 1.00 92.56 183 ASP A N 1
ATOM 1251 C CA . ASP A 1 183 ? 8.786 0.778 16.103 1.00 92.56 183 ASP A CA 1
ATOM 1252 C C . ASP A 1 183 ? 7.853 0.264 17.204 1.00 92.56 183 ASP A C 1
ATOM 1254 O O . ASP A 1 183 ? 8.068 -0.802 17.782 1.00 92.56 183 ASP A O 1
ATOM 1258 N N . GLU A 1 184 ? 6.796 1.031 17.470 1.00 89.81 184 GLU A N 1
ATOM 1259 C CA . GLU A 1 184 ? 5.745 0.678 18.420 1.00 89.81 184 GLU A CA 1
ATOM 1260 C C . GLU A 1 184 ? 4.411 0.510 17.673 1.00 89.81 184 GLU A C 1
ATOM 1262 O O . GLU A 1 184 ? 3.981 1.444 16.985 1.00 89.81 184 GLU A O 1
ATOM 1267 N N . PRO A 1 185 ? 3.718 -0.635 17.810 1.00 86.88 185 PRO A N 1
ATOM 1268 C CA . PRO A 1 185 ? 4.113 -1.824 18.576 1.00 86.88 185 PRO A CA 1
ATOM 1269 C C . PRO A 1 185 ? 5.339 -2.539 17.982 1.00 86.88 185 PRO A C 1
ATOM 1271 O O . PRO A 1 185 ? 5.547 -2.488 16.769 1.00 86.88 185 PRO A O 1
ATOM 1274 N N . PHE A 1 186 ? 6.102 -3.248 18.829 1.00 91.69 186 PHE A N 1
ATOM 1275 C CA . PHE A 1 186 ? 7.306 -3.974 18.405 1.00 91.69 186 PHE A CA 1
ATOM 1276 C C . PHE A 1 186 ? 7.011 -4.888 17.199 1.00 91.69 186 PHE A C 1
ATOM 1278 O O . PHE A 1 186 ? 6.172 -5.791 17.297 1.00 91.69 186 PHE A O 1
ATOM 1285 N N . PRO A 1 187 ? 7.706 -4.718 16.059 1.00 91.44 187 PRO A N 1
ATOM 1286 C CA . PRO A 1 187 ? 7.304 -5.332 14.790 1.00 91.44 187 PRO A CA 1
ATOM 1287 C C . PRO A 1 187 ? 7.474 -6.853 14.745 1.00 91.44 187 PRO A C 1
ATOM 1289 O O . PRO A 1 187 ? 6.866 -7.518 13.908 1.00 91.44 187 PRO A O 1
ATOM 1292 N N . CYS A 1 188 ? 8.300 -7.411 15.632 1.00 91.31 188 CYS A N 1
ATOM 1293 C CA . CYS A 1 188 ? 8.545 -8.848 15.713 1.00 91.31 188 CYS A CA 1
ATOM 1294 C C . CYS A 1 188 ? 7.767 -9.531 16.846 1.00 91.31 188 CYS A C 1
ATOM 1296 O O . CYS A 1 188 ? 7.968 -10.726 17.082 1.00 91.31 188 CYS A O 1
ATOM 1298 N N . GLU A 1 189 ? 6.886 -8.808 17.545 1.00 91.69 189 GLU A N 1
ATOM 1299 C CA . GLU A 1 189 ? 5.979 -9.407 18.519 1.00 91.69 189 GLU A CA 1
ATOM 1300 C C . GLU A 1 189 ? 4.724 -9.918 17.815 1.00 91.69 189 GLU A C 1
ATOM 1302 O O . GLU A 1 189 ? 3.951 -9.157 17.233 1.00 91.69 189 GLU A O 1
ATOM 1307 N N . ALA A 1 190 ? 4.508 -11.231 17.873 1.00 90.75 190 ALA A N 1
ATOM 1308 C CA . ALA A 1 190 ? 3.245 -11.802 17.439 1.00 90.75 190 ALA A CA 1
ATOM 1309 C C . ALA A 1 190 ? 2.148 -11.482 18.462 1.00 90.75 190 ALA A C 1
ATOM 1311 O O . ALA A 1 190 ? 2.361 -11.562 19.672 1.00 90.75 190 ALA A O 1
ATOM 1312 N N . GLY A 1 191 ? 0.962 -11.163 17.962 1.00 92.25 191 GLY A N 1
ATOM 1313 C CA . GLY A 1 191 ? -0.185 -10.805 18.779 1.00 92.25 191 GLY A CA 1
ATOM 1314 C C . GLY A 1 191 ? -1.512 -11.114 18.098 1.00 92.25 191 GLY A C 1
ATOM 1315 O O . GLY A 1 191 ? -1.558 -11.640 16.983 1.00 92.25 191 GLY A O 1
ATOM 1316 N N . ALA A 1 192 ? -2.606 -10.800 18.784 1.00 95.31 192 ALA A N 1
ATOM 1317 C CA . ALA A 1 192 ? -3.950 -10.950 18.262 1.00 95.31 192 ALA A CA 1
ATOM 1318 C C . ALA A 1 192 ? -4.159 -10.017 17.065 1.00 95.31 192 ALA A C 1
ATOM 1320 O O . ALA A 1 192 ? -3.994 -8.802 17.162 1.00 95.31 192 ALA A O 1
ATOM 1321 N N . CYS A 1 193 ? -4.555 -10.600 15.942 1.00 96.06 193 CYS A N 1
ATOM 1322 C CA . CYS A 1 193 ? -4.976 -9.904 14.742 1.00 96.06 193 CYS A CA 1
ATOM 1323 C C . CYS A 1 193 ? -6.422 -10.273 14.427 1.00 96.06 193 CYS A C 1
ATOM 1325 O O . CYS A 1 193 ? -6.740 -11.451 14.243 1.00 96.06 193 CYS A O 1
ATOM 1327 N N . CYS A 1 194 ? -7.286 -9.269 14.349 1.00 96.12 194 CYS A N 1
ATOM 1328 C CA . CYS A 1 194 ? -8.693 -9.445 14.041 1.00 96.12 194 CYS A CA 1
ATOM 1329 C C . CYS A 1 194 ? -8.957 -9.241 12.555 1.00 96.12 194 CYS A C 1
ATOM 1331 O O . CYS A 1 194 ? -8.880 -8.122 12.052 1.00 96.12 194 CYS A O 1
ATOM 1333 N N . VAL A 1 195 ? -9.301 -10.326 11.865 1.00 94.75 195 VAL A N 1
ATOM 1334 C CA . VAL A 1 195 ? -9.771 -10.312 10.476 1.00 94.75 195 VAL A CA 1
ATOM 1335 C C . VAL A 1 195 ? -11.269 -10.611 10.509 1.00 94.75 195 VAL A C 1
ATOM 1337 O O . VAL A 1 195 ? -11.698 -11.767 10.602 1.00 94.75 195 VAL A O 1
ATOM 1340 N N . GLY A 1 196 ? -12.078 -9.550 10.536 1.00 89.81 196 GLY A N 1
ATOM 1341 C CA . GLY A 1 196 ? -13.487 -9.653 10.920 1.00 89.81 196 GLY A CA 1
ATOM 1342 C C . GLY A 1 196 ? -13.618 -10.146 12.365 1.00 89.81 196 GLY A C 1
ATOM 1343 O O . GLY A 1 196 ? -12.978 -9.609 13.265 1.00 89.81 196 GLY A O 1
ATOM 1344 N N . THR A 1 197 ? -14.406 -11.202 12.588 1.00 89.88 197 THR A N 1
ATOM 1345 C CA . THR A 1 197 ? -14.585 -11.814 13.919 1.00 89.88 197 THR A CA 1
ATOM 1346 C C . THR A 1 197 ? -13.556 -12.900 14.245 1.00 89.88 197 THR A C 1
ATOM 1348 O O . THR A 1 197 ? -13.599 -13.488 15.328 1.00 89.88 197 THR A O 1
ATOM 1351 N N . ASN A 1 198 ? -12.657 -13.221 13.309 1.00 93.19 198 ASN A N 1
ATOM 1352 C CA . ASN A 1 198 ? -11.646 -14.255 13.494 1.00 93.19 198 ASN A CA 1
ATOM 1353 C C . ASN A 1 198 ? -10.375 -13.650 14.086 1.00 93.19 198 ASN A C 1
ATOM 1355 O O . ASN A 1 198 ? -9.848 -12.676 13.553 1.00 93.19 198 ASN A O 1
ATOM 1359 N N . CYS A 1 199 ? -9.865 -14.268 15.153 1.00 95.69 199 CYS A N 1
ATOM 1360 C CA . CYS A 1 199 ? -8.571 -13.917 15.725 1.00 95.69 199 CYS A CA 1
ATOM 1361 C C . CYS A 1 199 ? -7.487 -14.857 15.205 1.00 95.69 199 CYS A C 1
ATOM 1363 O O . CYS A 1 199 ? -7.588 -16.074 15.381 1.00 95.69 199 CYS A O 1
ATOM 1365 N N . VAL A 1 200 ? -6.439 -14.296 14.608 1.00 94.94 200 VAL A N 1
ATOM 1366 C CA . VAL A 1 200 ? -5.223 -15.018 14.218 1.00 94.94 200 VAL A CA 1
ATOM 1367 C C . VAL A 1 200 ? -4.026 -14.454 14.980 1.00 94.94 200 VAL A C 1
ATOM 1369 O O . VAL A 1 200 ? -3.989 -13.268 15.289 1.00 94.94 200 VAL A O 1
ATOM 1372 N N . PHE A 1 201 ? -3.060 -15.306 15.325 1.00 93.56 201 PHE A N 1
ATOM 1373 C CA . PHE A 1 201 ? -1.878 -14.910 16.093 1.00 93.56 201 PHE A CA 1
ATOM 1374 C C . PHE A 1 201 ? -0.684 -14.739 15.150 1.00 93.56 201 PHE A C 1
ATOM 1376 O O . PHE A 1 201 ? -0.082 -15.725 14.724 1.00 93.56 201 PHE A O 1
ATOM 1383 N N . VAL A 1 202 ? -0.396 -13.496 14.771 1.00 93.06 202 VAL A N 1
ATOM 1384 C CA . VAL A 1 202 ? 0.579 -13.118 13.728 1.00 93.06 202 VAL A CA 1
ATOM 1385 C C . VAL A 1 202 ? 1.287 -11.822 14.124 1.00 93.06 202 VAL A C 1
ATOM 1387 O O . VAL A 1 202 ? 0.893 -11.202 15.101 1.00 93.06 202 VAL A O 1
ATOM 1390 N N . ILE A 1 203 ? 2.326 -11.395 13.407 1.00 91.75 203 ILE A N 1
ATOM 1391 C CA . ILE A 1 203 ? 2.959 -10.079 13.642 1.00 91.75 203 ILE A CA 1
ATOM 1392 C C . ILE A 1 203 ? 2.146 -8.930 12.998 1.00 91.75 203 ILE A C 1
ATOM 1394 O O . ILE A 1 203 ? 1.303 -9.206 12.134 1.00 91.75 203 ILE A O 1
ATOM 1398 N N . PRO A 1 204 ? 2.397 -7.647 13.339 1.00 91.75 204 PRO A N 1
ATOM 1399 C CA . PRO A 1 204 ? 1.636 -6.511 12.806 1.00 91.75 204 PRO A CA 1
ATOM 1400 C C . PRO A 1 204 ? 1.560 -6.452 11.273 1.00 91.75 204 PRO A C 1
ATOM 1402 O O . PRO A 1 204 ? 0.485 -6.226 10.720 1.00 91.75 204 PRO A O 1
ATOM 1405 N N . SER A 1 205 ? 2.663 -6.715 10.568 1.00 87.62 205 SER A N 1
ATOM 1406 C CA . SER A 1 205 ? 2.716 -6.640 9.098 1.00 87.62 205 SER A CA 1
ATOM 1407 C C . SER A 1 205 ? 1.868 -7.709 8.412 1.00 87.62 205 SER A C 1
ATOM 1409 O O . SER A 1 205 ? 1.136 -7.427 7.465 1.00 87.62 205 SER A O 1
ATOM 1411 N N . GLN A 1 206 ? 1.902 -8.932 8.942 1.00 91.75 206 GLN A N 1
ATOM 1412 C CA . GLN A 1 206 ? 1.048 -10.032 8.501 1.00 91.75 206 GLN A CA 1
ATOM 1413 C C . GLN A 1 206 ? -0.424 -9.772 8.820 1.00 91.75 206 GLN A C 1
ATOM 1415 O O . GLN A 1 206 ? -1.301 -10.260 8.112 1.00 91.75 206 GLN A O 1
ATOM 1420 N N . CYS A 1 207 ? -0.716 -9.030 9.889 1.00 93.62 207 CYS A N 1
ATOM 1421 C CA . CYS A 1 207 ? -2.079 -8.618 10.186 1.00 93.62 207 CYS A CA 1
ATOM 1422 C C . CYS A 1 207 ? -2.592 -7.607 9.155 1.00 93.62 207 CYS A C 1
ATOM 1424 O O . CYS A 1 207 ? -3.674 -7.784 8.593 1.00 93.62 207 CYS A O 1
ATOM 1426 N N . ALA A 1 208 ? -1.774 -6.596 8.851 1.00 90.50 208 ALA A N 1
ATOM 1427 C CA . ALA A 1 208 ? -2.089 -5.574 7.862 1.00 90.50 208 ALA A CA 1
ATOM 1428 C C . ALA A 1 208 ? -2.271 -6.163 6.453 1.00 90.50 208 ALA A C 1
ATOM 1430 O O . ALA A 1 208 ? -3.219 -5.794 5.762 1.00 90.50 208 ALA A O 1
ATOM 1431 N N . SER A 1 209 ? -1.437 -7.127 6.040 1.00 89.75 209 SER A N 1
ATOM 1432 C CA . SER A 1 209 ? -1.570 -7.782 4.728 1.00 89.75 209 SER A CA 1
ATOM 1433 C C . SER A 1 209 ? -2.850 -8.614 4.586 1.00 89.75 209 SER A C 1
ATOM 1435 O O . SER A 1 209 ? -3.333 -8.822 3.476 1.00 89.75 209 SER A O 1
ATOM 1437 N N . GLN A 1 210 ? -3.437 -9.045 5.704 1.00 93.69 210 GLN A N 1
ATOM 1438 C CA . GLN A 1 210 ? -4.743 -9.706 5.748 1.00 93.69 210 GLN A CA 1
ATOM 1439 C C . GLN A 1 210 ? -5.913 -8.712 5.868 1.00 93.69 210 GLN A C 1
ATOM 1441 O O . GLN A 1 210 ? -7.060 -9.137 5.999 1.00 93.69 210 GLN A O 1
ATOM 1446 N N . GLY A 1 211 ? -5.647 -7.400 5.854 1.00 92.38 211 GLY A N 1
ATOM 1447 C CA . GLY A 1 211 ? -6.652 -6.360 6.089 1.00 92.38 211 GLY A CA 1
ATOM 1448 C C . GLY A 1 211 ? -7.225 -6.378 7.510 1.00 92.38 211 GLY A C 1
ATOM 1449 O O . GLY A 1 211 ? -8.347 -5.923 7.722 1.00 92.38 211 GLY A O 1
ATOM 1450 N N . GLY A 1 212 ? -6.495 -6.957 8.468 1.00 94.12 212 GLY A N 1
ATOM 1451 C CA . GLY A 1 212 ? -6.925 -7.097 9.854 1.00 94.12 212 GLY A CA 1
ATOM 1452 C C . GLY A 1 212 ? -6.490 -5.942 10.754 1.00 94.12 212 GLY A C 1
ATOM 1453 O O . GLY A 1 212 ? -5.609 -5.150 10.420 1.00 94.12 212 GLY A O 1
ATOM 1454 N N . GLN A 1 213 ? -7.088 -5.882 11.943 1.00 93.69 213 GLN A N 1
ATOM 1455 C CA . GLN A 1 213 ? -6.704 -4.962 13.011 1.00 93.69 213 GLN A CA 1
ATOM 1456 C C . GLN A 1 213 ? -5.815 -5.678 14.032 1.00 93.69 213 GLN A C 1
ATOM 1458 O O . GLN A 1 213 ? -6.244 -6.637 14.676 1.00 93.69 213 GLN A O 1
ATOM 1463 N N . PHE A 1 214 ? -4.580 -5.205 14.200 1.00 94.06 214 PHE A N 1
ATOM 1464 C CA . PHE A 1 214 ? -3.655 -5.748 15.191 1.00 94.06 214 PHE A CA 1
ATOM 1465 C C . PHE A 1 214 ? -3.949 -5.164 16.577 1.00 94.06 214 PHE A C 1
ATOM 1467 O O . PHE A 1 214 ? -3.925 -3.948 16.756 1.00 94.06 214 PHE A O 1
ATOM 1474 N N . LEU A 1 215 ? -4.225 -6.027 17.554 1.00 92.62 215 LEU A N 1
ATOM 1475 C CA . LEU A 1 215 ? -4.520 -5.651 18.940 1.00 92.62 215 LEU A CA 1
ATOM 1476 C C . LEU A 1 215 ? -3.338 -5.897 19.890 1.00 92.62 215 LEU A C 1
ATOM 1478 O O . LEU A 1 215 ? -3.353 -5.414 21.022 1.00 92.62 215 LEU A O 1
ATOM 1482 N N . GLY A 1 216 ? -2.326 -6.653 19.453 1.00 91.06 216 GLY A N 1
ATOM 1483 C CA . GLY A 1 216 ? -1.283 -7.173 20.338 1.00 91.06 216 GLY A CA 1
ATOM 1484 C C . GLY A 1 216 ? -1.811 -8.254 21.292 1.00 91.06 216 GLY A C 1
ATOM 1485 O O . GLY A 1 216 ? -2.977 -8.643 21.239 1.00 91.06 216 GLY A O 1
ATOM 1486 N N . GLY A 1 217 ? -0.943 -8.783 22.158 1.00 91.06 217 GLY A N 1
ATOM 1487 C CA . GLY A 1 217 ? -1.325 -9.788 23.161 1.00 91.06 217 GLY A CA 1
ATOM 1488 C C . GLY A 1 217 ? -1.889 -11.103 22.582 1.00 91.06 217 GLY A C 1
ATOM 1489 O O . GLY A 1 217 ? -1.820 -11.345 21.381 1.00 91.06 217 GLY A O 1
ATOM 1490 N N . PRO A 1 218 ? -2.423 -12.018 23.411 1.00 93.12 218 PRO A N 1
ATOM 1491 C CA . PRO A 1 218 ? -2.971 -13.291 22.939 1.00 93.12 218 PRO A CA 1
ATOM 1492 C C . PRO A 1 218 ? -4.389 -13.151 22.359 1.00 93.12 218 PRO A C 1
ATOM 1494 O O . PRO A 1 218 ? -5.159 -12.285 22.768 1.00 93.12 218 PRO A O 1
ATOM 1497 N N . CYS A 1 219 ? -4.785 -14.090 21.491 1.00 93.88 219 CYS A N 1
ATOM 1498 C CA . CYS A 1 219 ? -6.177 -14.261 21.055 1.00 93.88 219 CYS A CA 1
ATOM 1499 C C . CYS A 1 219 ? -7.074 -14.760 22.202 1.00 93.88 219 CYS A C 1
ATOM 1501 O O . CYS A 1 219 ? -7.397 -15.945 22.296 1.00 93.88 219 CYS A O 1
ATOM 1503 N N . ALA A 1 220 ? -7.459 -13.858 23.103 1.00 90.25 220 ALA A N 1
ATOM 1504 C CA . ALA A 1 220 ? -8.417 -14.143 24.161 1.00 90.25 220 ALA A CA 1
ATOM 1505 C C . ALA A 1 220 ? -9.842 -14.313 23.601 1.00 90.25 220 ALA A C 1
ATOM 1507 O O . ALA A 1 220 ? -10.182 -13.821 22.522 1.00 90.25 220 ALA A O 1
ATOM 1508 N N . SER A 1 221 ? -10.705 -15.000 24.354 1.00 85.06 221 SER A N 1
ATOM 1509 C CA . SER A 1 221 ? -12.122 -15.124 24.003 1.00 85.06 221 SER A CA 1
ATOM 1510 C C . SER A 1 221 ? -12.764 -13.742 23.875 1.00 85.06 221 SER A C 1
ATOM 1512 O O . SER A 1 221 ? -12.744 -12.970 24.832 1.00 85.06 221 SER A O 1
ATOM 1514 N N . GLY A 1 222 ? -13.346 -13.451 22.712 1.00 82.25 222 GLY A N 1
ATOM 1515 C CA . GLY A 1 222 ? -13.975 -12.160 22.437 1.00 82.25 222 GLY A CA 1
ATOM 1516 C C . GLY A 1 222 ? -13.018 -11.047 21.998 1.00 82.25 222 GLY A C 1
ATOM 1517 O O . GLY A 1 222 ? -13.490 -9.939 21.791 1.00 82.25 222 GLY A O 1
ATOM 1518 N N . ALA A 1 223 ? -11.720 -11.319 21.791 1.00 85.94 223 ALA A N 1
ATOM 1519 C CA . ALA A 1 223 ? -10.763 -10.306 21.321 1.00 85.94 223 ALA A CA 1
ATOM 1520 C C . ALA A 1 223 ? -11.198 -9.627 20.008 1.00 85.94 223 ALA A C 1
ATOM 1522 O O . ALA A 1 223 ? -11.004 -8.431 19.842 1.00 85.94 223 ALA A O 1
ATOM 1523 N N . CYS A 1 224 ? -11.830 -10.391 19.112 1.00 91.56 224 CYS A N 1
ATOM 1524 C CA . CYS A 1 224 ? -12.369 -9.903 17.840 1.00 91.56 224 CYS A CA 1
ATOM 1525 C C . CYS A 1 224 ? -13.900 -9.883 17.819 1.00 91.56 224 CYS A C 1
ATOM 1527 O O . CYS A 1 224 ? -14.506 -9.896 16.749 1.00 91.56 224 CYS A O 1
ATOM 1529 N N . ALA A 1 225 ? -14.548 -9.932 18.987 1.00 88.25 225 ALA A N 1
ATOM 1530 C CA . ALA A 1 225 ? -15.989 -9.747 19.030 1.00 88.25 225 ALA A CA 1
ATOM 1531 C C . ALA A 1 225 ? -16.315 -8.303 18.611 1.00 88.25 225 ALA A C 1
ATOM 1533 O O . ALA A 1 225 ? -15.603 -7.384 19.024 1.00 88.25 225 ALA A O 1
ATOM 1534 N N . PRO A 1 226 ? -17.375 -8.086 17.814 1.00 84.44 226 PRO A N 1
ATOM 1535 C CA . PRO A 1 226 ? -17.848 -6.738 17.552 1.00 84.44 226 PRO A CA 1
ATOM 1536 C C . PRO A 1 226 ? -18.172 -6.042 18.880 1.00 84.44 226 PRO A C 1
ATOM 1538 O O . PRO A 1 226 ? -18.606 -6.713 19.828 1.00 84.44 226 PRO A O 1
ATOM 1541 N N . PRO A 1 227 ? -17.982 -4.716 18.968 1.00 85.75 227 PRO A N 1
ATOM 1542 C CA . PRO A 1 227 ? -18.341 -3.989 20.170 1.00 85.75 227 PRO A CA 1
ATOM 1543 C C . PRO A 1 227 ? -19.837 -4.179 20.456 1.00 85.75 227 PRO A C 1
ATOM 1545 O O . PRO A 1 227 ? -20.679 -4.138 19.557 1.00 85.75 227 PRO A O 1
ATOM 1548 N N . SER A 1 228 ? -20.151 -4.453 21.720 1.00 91.50 228 SER A N 1
ATOM 1549 C CA . SER A 1 228 ? -21.514 -4.682 22.195 1.00 91.50 228 SER A CA 1
ATOM 1550 C C . SER A 1 228 ? -21.883 -3.681 23.278 1.00 91.50 228 SER A C 1
ATOM 1552 O O . SER A 1 228 ? -21.018 -3.215 24.026 1.00 91.50 228 SER A O 1
ATOM 1554 N N . GLY A 1 229 ? -23.175 -3.422 23.411 1.00 92.94 229 GLY A N 1
ATOM 1555 C CA . GLY A 1 229 ? -23.732 -2.462 24.349 1.00 92.94 229 GLY A CA 1
ATOM 1556 C C . GLY A 1 229 ? -25.166 -2.808 24.728 1.00 92.94 229 GLY A C 1
ATOM 1557 O O . GLY A 1 229 ? -25.787 -3.706 24.151 1.00 92.94 229 GLY A O 1
ATOM 1558 N N . ALA A 1 230 ? -25.691 -2.103 25.721 1.00 93.50 230 ALA A N 1
ATOM 1559 C CA . ALA A 1 230 ? -27.068 -2.215 26.161 1.00 93.50 230 ALA A CA 1
ATOM 1560 C C . ALA A 1 230 ? -28.036 -1.719 25.078 1.00 93.50 230 ALA A C 1
ATOM 1562 O O . ALA A 1 230 ? -27.876 -0.649 24.487 1.00 93.50 230 ALA A O 1
ATOM 1563 N N . CYS A 1 231 ? -29.069 -2.517 24.846 1.00 94.06 231 CYS A N 1
ATOM 1564 C CA . CYS A 1 231 ? -30.152 -2.262 23.918 1.00 94.06 231 CYS A CA 1
ATOM 1565 C C . CYS A 1 231 ? -31.479 -2.293 24.677 1.00 94.06 231 CYS A C 1
ATOM 1567 O O . CYS A 1 231 ? -31.862 -3.338 25.214 1.00 94.06 231 CYS A O 1
ATOM 1569 N N . CYS A 1 232 ? -32.167 -1.154 24.718 1.00 90.81 232 CYS A N 1
ATOM 1570 C CA . CYS A 1 232 ? -33.394 -0.963 25.481 1.00 90.81 232 CYS A CA 1
ATOM 1571 C C . CYS A 1 232 ? -34.639 -1.113 24.611 1.00 90.81 232 CYS A C 1
ATOM 1573 O O . CYS A 1 232 ? -34.714 -0.545 23.526 1.00 90.81 232 CYS A O 1
ATOM 1575 N N . SER A 1 233 ? -35.646 -1.823 25.117 1.00 88.00 233 SER A N 1
ATOM 1576 C CA . SER A 1 233 ? -37.006 -1.876 24.572 1.00 88.00 233 SER A CA 1
ATOM 1577 C C . SER A 1 233 ? -38.001 -1.689 25.716 1.00 88.00 233 SER A C 1
ATOM 1579 O O . SER A 1 233 ? -38.304 -2.630 26.454 1.00 88.00 233 SER A O 1
ATOM 1581 N N . GLY A 1 234 ? -38.458 -0.452 25.929 1.00 80.62 234 GLY A N 1
ATOM 1582 C CA . GLY A 1 234 ? -39.122 -0.098 27.187 1.00 80.62 234 GLY A CA 1
ATOM 1583 C C . GLY A 1 234 ? -38.178 -0.362 28.363 1.00 80.62 234 GLY A C 1
ATOM 1584 O O . GLY A 1 234 ? -37.056 0.122 28.346 1.00 80.62 234 GLY A O 1
ATOM 1585 N N . THR A 1 235 ? -38.596 -1.185 29.329 1.00 81.19 235 THR A N 1
ATOM 1586 C CA . THR A 1 235 ? -37.766 -1.606 30.476 1.00 81.19 235 THR A CA 1
ATOM 1587 C C . THR A 1 235 ? -36.912 -2.851 30.208 1.00 81.19 235 THR A C 1
ATOM 1589 O O . THR A 1 235 ? -36.139 -3.268 31.067 1.00 81.19 235 THR A O 1
ATOM 1592 N N . ASN A 1 236 ? -37.061 -3.504 29.050 1.00 87.44 236 ASN A N 1
ATOM 1593 C CA . ASN A 1 236 ? -36.275 -4.690 28.727 1.00 87.44 236 ASN A CA 1
ATOM 1594 C C . ASN A 1 236 ? -34.888 -4.286 28.216 1.00 87.44 236 ASN A C 1
ATOM 1596 O O . ASN A 1 236 ? -34.793 -3.491 27.282 1.00 87.44 236 ASN A O 1
ATOM 1600 N N . CYS A 1 237 ? -33.838 -4.883 28.780 1.00 90.50 237 CYS A N 1
ATOM 1601 C CA . CYS A 1 237 ? -32.453 -4.622 28.407 1.00 90.50 237 CYS A CA 1
ATOM 1602 C C . CYS A 1 237 ? -31.757 -5.903 27.950 1.00 90.50 237 CYS A C 1
ATOM 1604 O O . CYS A 1 237 ? -31.782 -6.917 28.651 1.00 90.50 237 CYS A O 1
ATOM 1606 N N . VAL A 1 238 ? -31.086 -5.847 26.799 1.00 92.75 238 VAL A N 1
ATOM 1607 C CA . VAL A 1 238 ? -30.180 -6.908 26.334 1.00 92.75 238 VAL A CA 1
ATOM 1608 C C . VAL A 1 238 ? -28.839 -6.312 25.914 1.00 92.75 238 VAL A C 1
ATOM 1610 O O . VAL A 1 238 ? -28.813 -5.251 25.300 1.00 92.75 238 VAL A O 1
ATOM 1613 N N . VAL A 1 239 ? -27.726 -6.986 26.216 1.00 92.25 239 VAL A N 1
ATOM 1614 C CA . VAL A 1 239 ? -26.408 -6.607 25.679 1.00 92.25 239 VAL A CA 1
ATOM 1615 C C . VAL A 1 239 ? -26.228 -7.293 24.331 1.00 92.25 239 VAL A C 1
ATOM 1617 O O . VAL A 1 239 ? -26.257 -8.520 24.248 1.00 92.25 239 VAL A O 1
ATOM 1620 N N . THR A 1 240 ? -26.094 -6.509 23.268 1.00 91.88 240 THR A N 1
ATOM 1621 C CA . THR A 1 240 ? -25.968 -7.003 21.892 1.00 91.88 240 THR A CA 1
ATOM 1622 C C . THR A 1 240 ? -25.175 -6.008 21.043 1.00 91.88 240 THR A C 1
ATOM 1624 O O . THR A 1 240 ? -24.786 -4.949 21.528 1.00 91.88 240 THR A O 1
ATOM 1627 N N . ILE A 1 241 ? -24.897 -6.351 19.791 1.00 92.31 241 ILE A N 1
ATOM 1628 C CA . ILE A 1 241 ? -24.241 -5.450 18.835 1.00 92.31 241 ILE A CA 1
ATOM 1629 C C . ILE A 1 241 ? -25.246 -4.421 18.275 1.00 92.31 241 ILE A C 1
ATOM 1631 O O . ILE A 1 241 ? -26.450 -4.708 18.253 1.00 92.31 241 ILE A O 1
ATOM 1635 N N . PRO A 1 242 ? -24.793 -3.250 17.786 1.00 90.69 242 PRO A N 1
ATOM 1636 C CA . PRO A 1 242 ? -25.679 -2.184 17.300 1.00 90.69 242 PRO A CA 1
ATOM 1637 C C . PRO A 1 242 ? -26.664 -2.637 16.209 1.00 90.69 242 PRO A C 1
ATOM 1639 O O . PRO A 1 242 ? -27.836 -2.252 16.215 1.00 90.69 242 PRO A O 1
ATOM 1642 N N . GLU A 1 243 ? -26.198 -3.495 15.300 1.00 89.06 243 GLU A N 1
ATOM 1643 C CA . GLU A 1 243 ? -26.978 -4.063 14.193 1.00 89.06 243 GLU A CA 1
ATOM 1644 C C . GLU A 1 243 ? -28.185 -4.843 14.735 1.00 89.06 243 GLU A C 1
ATOM 1646 O O . GLU A 1 243 ? -29.328 -4.434 14.544 1.00 89.06 243 GLU A O 1
ATOM 1651 N N . ASN A 1 244 ? -27.934 -5.858 15.565 1.00 89.25 244 ASN A N 1
ATOM 1652 C CA . ASN A 1 244 ? -28.971 -6.657 16.226 1.00 89.25 244 ASN A CA 1
ATOM 1653 C C . ASN A 1 244 ? -29.892 -5.835 17.149 1.00 89.25 244 ASN A C 1
ATOM 1655 O O . ASN A 1 244 ? -30.985 -6.285 17.490 1.00 89.25 244 ASN A O 1
ATOM 1659 N N . CYS A 1 245 ? -29.450 -4.668 17.631 1.00 89.88 245 CYS A N 1
ATOM 1660 C CA . CYS A 1 245 ? -30.294 -3.806 18.453 1.00 89.88 245 CYS A CA 1
ATOM 1661 C C . CYS A 1 245 ? -31.343 -3.072 17.616 1.00 89.88 245 CYS A C 1
ATOM 1663 O O . CYS A 1 245 ? -32.490 -2.954 18.034 1.00 89.88 245 CYS A O 1
ATOM 1665 N N . THR A 1 246 ? -30.957 -2.587 16.438 1.00 83.38 246 THR A N 1
ATOM 1666 C CA . THR A 1 246 ? -31.795 -1.711 15.604 1.00 83.38 246 THR A CA 1
ATOM 1667 C C . THR A 1 246 ? -32.680 -2.465 14.610 1.00 83.38 246 THR A C 1
ATOM 1669 O O . THR A 1 246 ? -33.578 -1.866 14.020 1.00 83.38 246 THR A O 1
ATOM 1672 N N . GLU A 1 247 ? -32.489 -3.779 14.466 1.00 79.50 247 GLU A N 1
ATOM 1673 C CA . GLU A 1 247 ? -33.330 -4.654 13.637 1.00 79.50 247 GLU A CA 1
ATOM 1674 C C . GLU A 1 247 ? -34.806 -4.714 14.086 1.00 79.50 247 GLU A C 1
ATOM 1676 O O . GLU A 1 247 ? -35.688 -4.977 13.266 1.00 79.50 247 GLU A O 1
ATOM 1681 N N . GLU A 1 248 ? -35.110 -4.428 15.357 1.00 74.75 248 GLU A N 1
ATOM 1682 C CA . GLU A 1 248 ? -36.484 -4.352 15.865 1.00 74.75 248 GLU A CA 1
ATOM 1683 C C . GLU A 1 248 ? -36.951 -2.901 16.075 1.00 74.75 248 GLU A C 1
ATOM 1685 O O . GLU A 1 248 ? -36.299 -2.097 16.746 1.00 74.75 248 GLU A O 1
ATOM 1690 N N . LEU A 1 249 ? -38.142 -2.574 15.555 1.00 73.31 249 LEU A N 1
ATOM 1691 C CA . LEU A 1 249 ? -38.776 -1.268 15.754 1.00 73.31 249 LEU A CA 1
ATOM 1692 C C . LEU A 1 249 ? -38.971 -0.965 17.249 1.00 73.31 249 LEU A C 1
ATOM 1694 O O . LEU A 1 249 ? -39.599 -1.736 17.972 1.00 73.31 249 LEU A O 1
ATOM 1698 N N . GLY A 1 250 ? -38.497 0.205 17.682 1.00 74.25 250 GLY A N 1
ATOM 1699 C CA . GLY A 1 250 ? -38.690 0.708 19.046 1.00 74.25 250 GLY A CA 1
ATOM 1700 C C . GLY A 1 250 ? -37.594 0.326 20.041 1.00 74.25 250 GLY A C 1
ATOM 1701 O O . GLY A 1 250 ? -37.771 0.556 21.237 1.00 74.25 250 GLY A O 1
ATOM 1702 N N . ARG A 1 251 ? -36.476 -0.243 19.577 1.00 86.56 251 ARG A N 1
ATOM 1703 C CA . ARG A 1 251 ? -35.282 -0.448 20.400 1.00 86.56 251 ARG A CA 1
ATOM 1704 C C . ARG A 1 251 ? -34.309 0.732 20.311 1.00 86.56 251 ARG A C 1
ATOM 1706 O O . ARG A 1 251 ? -34.166 1.337 19.250 1.00 86.56 251 ARG A O 1
ATOM 1713 N N . VAL A 1 252 ? -33.631 1.044 21.416 1.00 88.44 252 VAL A N 1
ATOM 1714 C CA . VAL A 1 252 ? -32.625 2.115 21.512 1.00 88.44 252 VAL A CA 1
ATOM 1715 C C . VAL A 1 252 ? -31.297 1.529 21.978 1.00 88.44 252 VAL A C 1
ATOM 1717 O O . VAL A 1 252 ? -31.216 0.946 23.057 1.00 88.44 252 VAL A O 1
ATOM 1720 N N . TYR A 1 253 ? -30.253 1.690 21.166 1.00 91.38 253 TYR A N 1
ATOM 1721 C CA . TYR A 1 253 ? -28.893 1.302 21.528 1.00 91.38 253 TYR A CA 1
ATOM 1722 C C . TYR A 1 253 ? -28.237 2.413 22.350 1.00 91.38 253 TYR A C 1
ATOM 1724 O O . TYR A 1 253 ? -28.181 3.556 21.898 1.00 91.38 253 TYR A O 1
ATOM 1732 N N . LEU A 1 254 ? -27.743 2.089 23.545 1.00 90.00 254 LEU A N 1
ATOM 1733 C CA . LEU A 1 254 ? -27.162 3.078 24.461 1.00 90.00 254 LEU A CA 1
ATOM 1734 C C . LEU A 1 254 ? -25.685 3.391 24.171 1.00 90.00 254 LEU A C 1
ATOM 1736 O O . LEU A 1 254 ? -25.138 4.335 24.737 1.00 90.00 254 LEU A O 1
ATOM 1740 N N . GLY A 1 255 ? -25.051 2.626 23.281 1.00 88.88 255 GLY A N 1
ATOM 1741 C CA . GLY A 1 255 ? -23.651 2.790 22.892 1.00 88.88 255 GLY A CA 1
ATOM 1742 C C . GLY A 1 255 ? -22.763 1.636 23.351 1.00 88.88 255 GLY A C 1
ATOM 1743 O O . GLY A 1 255 ? -23.122 0.856 24.234 1.00 88.88 255 GLY A O 1
ATOM 1744 N N . ASP A 1 256 ? -21.589 1.525 22.740 1.00 92.00 256 ASP A N 1
ATOM 1745 C CA . ASP A 1 256 ? -20.642 0.442 23.005 1.00 92.00 256 ASP A CA 1
ATOM 1746 C C . ASP A 1 256 ? -20.118 0.477 24.449 1.00 92.00 256 ASP A C 1
ATOM 1748 O O . ASP A 1 256 ? -19.853 1.540 25.010 1.00 92.00 256 ASP A O 1
ATOM 1752 N N . GLY A 1 257 ? -19.972 -0.698 25.067 1.00 88.38 257 GLY A N 1
ATOM 1753 C CA . GLY A 1 257 ? -19.488 -0.839 26.444 1.00 88.38 257 GLY A CA 1
ATOM 1754 C C . GLY A 1 257 ? -20.526 -0.532 27.530 1.00 88.38 257 GLY A C 1
ATOM 1755 O O . GLY A 1 257 ? -20.237 -0.725 28.711 1.00 88.38 257 GLY A O 1
ATOM 1756 N N . THR A 1 258 ? -21.737 -0.100 27.165 1.00 92.50 258 THR A N 1
ATOM 1757 C CA . THR A 1 258 ? -22.852 0.012 28.116 1.00 92.50 258 THR A CA 1
ATOM 1758 C C . THR A 1 258 ? -23.359 -1.376 28.525 1.00 92.50 258 THR A C 1
ATOM 1760 O O . THR A 1 258 ? -23.341 -2.324 27.737 1.00 92.50 258 THR A O 1
ATOM 1763 N N . THR A 1 259 ? -23.804 -1.520 29.774 1.00 91.19 259 THR A N 1
ATOM 1764 C CA . THR A 1 259 ? -24.287 -2.795 30.331 1.00 91.19 259 THR A CA 1
ATOM 1765 C C . THR A 1 259 ? -25.744 -2.673 30.757 1.00 91.19 259 THR A C 1
ATOM 1767 O O . THR A 1 259 ? -26.255 -1.569 30.892 1.00 91.19 259 THR A O 1
ATOM 1770 N N . CYS A 1 260 ? -26.415 -3.802 30.991 1.00 91.50 260 CYS A N 1
ATOM 1771 C CA . CYS A 1 260 ? -27.765 -3.827 31.566 1.00 91.50 260 CYS A CA 1
ATOM 1772 C C . CYS A 1 260 ? -27.781 -3.766 33.104 1.00 91.50 260 CYS A C 1
ATOM 1774 O O . CYS A 1 260 ? -28.824 -3.985 33.721 1.00 91.50 260 CYS A O 1
ATOM 1776 N N . GLU A 1 261 ? -26.634 -3.516 33.741 1.00 89.06 261 GLU A N 1
ATOM 1777 C CA . GLU A 1 261 ? -26.575 -3.319 35.188 1.00 89.06 261 GLU A CA 1
ATOM 1778 C C . GLU A 1 261 ? -27.091 -1.922 35.552 1.00 89.06 261 GLU A C 1
ATOM 1780 O O . GLU A 1 261 ? -26.818 -0.950 34.855 1.00 89.06 261 GLU A O 1
ATOM 1785 N N . GLY A 1 262 ? -27.830 -1.813 36.659 1.00 82.00 262 GLY A N 1
ATOM 1786 C CA . GLY A 1 262 ? -28.343 -0.524 37.136 1.00 82.00 262 GLY A CA 1
ATOM 1787 C C . GLY A 1 262 ? -29.601 -0.017 36.427 1.00 82.00 262 GLY A C 1
ATOM 1788 O O . GLY A 1 262 ? -29.918 1.154 36.576 1.00 82.00 262 GLY A O 1
ATOM 1789 N N . ASP A 1 263 ? -30.312 -0.888 35.701 1.00 79.69 263 ASP A N 1
ATOM 1790 C CA . ASP A 1 263 ? -31.556 -0.567 34.982 1.00 79.69 263 ASP A CA 1
ATOM 1791 C C . ASP A 1 263 ? -31.436 0.690 34.092 1.00 79.69 263 ASP A C 1
ATOM 1793 O O . ASP A 1 263 ? -32.165 1.668 34.267 1.00 79.69 263 ASP A O 1
ATOM 1797 N N . PRO A 1 264 ? -30.517 0.686 33.108 1.00 81.38 264 PRO A N 1
ATOM 1798 C CA . PRO A 1 264 ? -30.284 1.844 32.239 1.00 81.38 264 PRO A CA 1
ATOM 1799 C C . PRO A 1 264 ? -31.472 2.146 31.309 1.00 81.38 264 PRO A C 1
ATOM 1801 O O . PRO A 1 264 ? -31.502 3.186 30.660 1.00 81.38 264 PRO A O 1
ATOM 1804 N N . CYS A 1 265 ? -32.437 1.226 31.226 1.00 83.50 265 CYS A N 1
ATOM 1805 C CA . CYS A 1 265 ? -33.682 1.386 30.483 1.00 83.50 265 CYS A CA 1
ATOM 1806 C C . CYS A 1 265 ? -34.841 1.864 31.382 1.00 83.50 265 CYS A C 1
ATOM 1808 O O . CYS A 1 265 ? -35.946 2.095 30.889 1.00 83.50 265 CYS A O 1
ATOM 1810 N N . GLY A 1 266 ? -34.608 1.957 32.697 1.00 69.38 266 GLY A N 1
ATOM 1811 C CA . GLY A 1 266 ? -35.597 2.293 33.717 1.00 69.38 266 GLY A CA 1
ATOM 1812 C C . GLY A 1 266 ? -35.723 3.785 34.010 1.00 69.38 266 GLY A C 1
ATOM 1813 O O . GLY A 1 266 ? -36.771 4.208 34.501 1.00 69.38 266 GLY A O 1
ATOM 1814 N N . GLU A 1 267 ? -34.719 4.605 33.674 1.00 61.56 267 GLU A N 1
ATOM 1815 C CA . GLU A 1 267 ? -34.935 6.053 33.615 1.00 61.56 267 GLU A CA 1
ATOM 1816 C C . GLU A 1 267 ? -35.745 6.381 32.355 1.00 61.56 267 GLU A C 1
ATOM 1818 O O . GLU A 1 267 ? -35.407 5.902 31.267 1.00 61.56 267 GLU A O 1
ATOM 1823 N N . PRO A 1 268 ? -36.843 7.156 32.463 1.00 59.75 268 PRO A N 1
ATOM 1824 C CA . PRO A 1 268 ? -37.639 7.504 31.300 1.00 59.75 268 PRO A CA 1
ATOM 1825 C C . PRO A 1 268 ? -36.725 8.202 30.291 1.00 59.75 268 PRO A C 1
ATOM 1827 O O . PRO A 1 268 ? -36.180 9.268 30.558 1.00 59.75 268 PRO A O 1
ATOM 1830 N N . MET A 1 269 ? -36.553 7.582 29.119 1.00 60.66 269 MET A N 1
ATOM 1831 C CA . MET A 1 269 ? -35.709 8.107 28.034 1.00 60.66 269 MET A CA 1
ATOM 1832 C C . MET A 1 269 ? -36.184 9.474 27.515 1.00 60.66 269 MET A C 1
ATOM 1834 O O . MET A 1 269 ? -35.475 10.137 26.760 1.00 60.66 269 MET A O 1
ATOM 1838 N N . ASP A 1 270 ? -37.371 9.903 27.940 1.00 63.53 270 ASP A N 1
ATOM 1839 C CA . ASP A 1 270 ? -37.792 11.287 27.875 1.00 63.53 270 ASP A CA 1
ATOM 1840 C C . ASP A 1 270 ? -37.315 11.997 29.146 1.00 63.53 270 ASP A C 1
ATOM 1842 O O . ASP A 1 270 ? -37.887 11.750 30.214 1.00 63.53 270 ASP A O 1
ATOM 1846 N N . PRO A 1 271 ? -36.317 12.894 29.063 1.00 70.94 271 PRO A N 1
ATOM 1847 C CA . PRO A 1 271 ? -35.901 13.650 30.229 1.00 70.94 271 PRO A CA 1
ATOM 1848 C C . PRO A 1 271 ? -37.122 14.365 30.811 1.00 70.94 271 PRO A C 1
ATOM 1850 O O . PRO A 1 271 ? -37.824 15.098 30.106 1.00 70.94 271 PRO A O 1
ATOM 1853 N N . THR A 1 272 ? -37.402 14.093 32.082 1.00 84.06 272 THR A N 1
ATOM 1854 C CA . THR A 1 272 ? -38.523 14.686 32.799 1.00 84.06 272 THR A CA 1
ATOM 1855 C C . THR A 1 272 ? -38.103 15.993 33.454 1.00 84.06 272 THR A C 1
ATOM 1857 O O . THR A 1 272 ? -36.919 16.301 33.621 1.00 84.06 272 THR A O 1
ATOM 1860 N N . GLY A 1 273 ? -39.090 16.801 33.806 1.00 87.38 273 GLY A N 1
ATOM 1861 C CA . GLY A 1 273 ? -38.873 18.079 34.453 1.00 87.38 273 GLY A CA 1
ATOM 1862 C C . GLY A 1 273 ? -40.163 18.643 35.017 1.00 87.38 273 GLY A C 1
ATOM 1863 O O . GLY A 1 273 ? -41.228 18.024 34.943 1.00 87.38 273 GLY A O 1
ATOM 1864 N N . ALA A 1 274 ? -40.067 19.843 35.572 1.00 90.81 274 ALA A N 1
ATOM 1865 C CA . ALA A 1 274 ? -41.204 20.570 36.085 1.00 90.81 274 ALA A CA 1
ATOM 1866 C C . ALA A 1 274 ? -42.074 21.103 34.936 1.00 90.81 274 ALA A C 1
ATOM 1868 O O . ALA A 1 274 ? -41.584 21.653 33.946 1.00 90.81 274 ALA A O 1
ATOM 1869 N N . CYS A 1 275 ? -43.388 20.982 35.083 1.00 91.81 275 CYS A N 1
ATOM 1870 C CA . CYS A 1 275 ? -44.371 21.556 34.177 1.00 91.81 275 CYS A CA 1
ATOM 1871 C C . CYS A 1 275 ? -45.287 22.525 34.909 1.00 91.81 275 CYS A C 1
ATOM 1873 O O . CYS A 1 275 ? -45.999 22.145 35.841 1.00 91.81 275 CYS A O 1
ATOM 1875 N N . CYS A 1 276 ? -45.310 23.765 34.440 1.00 90.56 276 CYS A N 1
ATOM 1876 C CA . CYS A 1 276 ? -46.112 24.837 35.001 1.00 90.56 276 CYS A CA 1
ATOM 1877 C C . CYS A 1 276 ? -47.473 24.886 34.309 1.00 90.56 276 CYS A C 1
ATOM 1879 O O . CYS A 1 276 ? -47.557 25.193 33.123 1.00 90.56 276 CYS A O 1
ATOM 1881 N N . THR A 1 277 ? -48.545 24.583 35.037 1.00 85.62 277 THR A N 1
ATOM 1882 C CA . THR A 1 277 ? -49.919 24.570 34.514 1.00 85.62 277 THR A CA 1
ATOM 1883 C C . THR A 1 277 ? -50.789 25.519 35.329 1.00 85.62 277 THR A C 1
ATOM 1885 O O . THR A 1 277 ? -50.649 25.613 36.548 1.00 85.62 277 THR A O 1
ATOM 1888 N N . GLU A 1 278 ? -51.755 26.178 34.691 1.00 78.25 278 GLU A N 1
ATOM 1889 C CA . GLU A 1 278 ? -52.685 27.067 35.406 1.00 78.25 278 GLU A CA 1
ATOM 1890 C C . GLU A 1 278 ? -53.597 26.312 36.391 1.00 78.25 278 GLU A C 1
ATOM 1892 O O . GLU A 1 278 ? -54.095 26.894 37.351 1.00 78.25 278 GLU A O 1
ATOM 1897 N N . SER A 1 279 ? -53.822 25.010 36.167 1.00 75.50 279 SER A N 1
ATOM 1898 C CA . SER A 1 279 ? -54.762 24.199 36.957 1.00 75.50 279 SER A CA 1
ATOM 1899 C C . SER A 1 279 ? -54.134 23.521 38.176 1.00 75.50 279 SER A C 1
ATOM 1901 O O . SER A 1 279 ? -54.793 23.402 39.206 1.00 75.50 279 SER A O 1
ATOM 1903 N N . PHE A 1 280 ? -52.880 23.070 38.078 1.00 70.00 280 PHE A N 1
ATOM 1904 C CA . PHE A 1 280 ? -52.208 22.307 39.141 1.00 70.00 280 PHE A CA 1
ATOM 1905 C C . PHE A 1 280 ? -50.980 23.027 39.713 1.00 70.00 280 PHE A C 1
ATOM 1907 O O . PHE A 1 280 ? -50.302 22.493 40.589 1.00 70.00 280 PHE A O 1
ATOM 1914 N N . GLY A 1 281 ? -50.691 24.245 39.244 1.00 84.12 281 GLY A N 1
ATOM 1915 C CA . GLY A 1 281 ? -49.494 24.990 39.615 1.00 84.12 281 GLY A CA 1
ATOM 1916 C C . GLY A 1 281 ? -48.267 24.387 38.943 1.00 84.12 281 GLY A C 1
ATOM 1917 O O . GLY A 1 281 ? -47.941 24.759 37.820 1.00 84.12 281 GLY A O 1
ATOM 1918 N N . CYS A 1 282 ? -47.614 23.432 39.608 1.00 88.62 282 CYS A N 1
ATOM 1919 C CA . CYS A 1 282 ? -46.408 22.776 39.111 1.00 88.62 282 CYS A CA 1
ATOM 1920 C C . CYS A 1 282 ? -46.478 21.250 39.268 1.00 88.62 282 CYS A C 1
ATOM 1922 O O . CYS A 1 282 ? -46.767 20.749 40.356 1.00 88.62 282 CYS A O 1
ATOM 1924 N N . LEU A 1 283 ? -46.191 20.516 38.190 1.00 89.94 283 LEU A N 1
ATOM 1925 C CA . LEU A 1 283 ? -46.078 19.054 38.166 1.00 89.94 283 LEU A CA 1
ATOM 1926 C C . LEU A 1 283 ? -44.606 18.646 38.034 1.00 89.94 283 LEU A C 1
ATOM 1928 O O . LEU A 1 283 ? -43.941 19.123 37.122 1.00 89.94 283 LEU A O 1
ATOM 1932 N N . ASN A 1 284 ? -44.112 17.778 38.921 1.00 88.00 284 ASN A N 1
ATOM 1933 C CA . ASN A 1 284 ? -42.771 17.184 38.825 1.00 88.00 284 ASN A CA 1
ATOM 1934 C C . ASN A 1 284 ? -42.767 15.971 37.894 1.00 88.00 284 ASN A C 1
ATOM 1936 O O . ASN A 1 284 ? -43.812 15.352 37.691 1.00 88.00 284 ASN A O 1
ATOM 1940 N N . ASP A 1 285 ? -41.577 15.602 37.422 1.00 85.38 285 ASP A N 1
ATOM 1941 C CA . ASP A 1 285 ? -41.302 14.323 36.762 1.00 85.38 285 ASP A CA 1
ATOM 1942 C C . ASP A 1 285 ? -42.201 14.029 35.548 1.00 85.38 285 ASP A C 1
ATOM 1944 O O . ASP A 1 285 ? -42.538 12.880 35.267 1.00 85.38 285 ASP A O 1
ATOM 1948 N N . VAL A 1 286 ? -42.585 15.071 34.804 1.00 85.31 286 VAL A N 1
ATOM 1949 C CA . VAL A 1 286 ? -43.352 14.937 33.559 1.00 85.31 286 VAL A CA 1
ATOM 1950 C C . VAL A 1 286 ? -42.476 15.214 32.346 1.00 85.31 286 VAL A C 1
ATOM 1952 O O . VAL A 1 286 ? -41.562 16.033 32.396 1.00 85.31 286 VAL A O 1
ATOM 1955 N N . THR A 1 287 ? -42.760 14.552 31.229 1.00 87.50 287 THR A N 1
ATOM 1956 C CA . THR A 1 287 ? -42.056 14.802 29.964 1.00 87.50 287 THR A CA 1
ATOM 1957 C C . THR A 1 287 ? -42.530 16.108 29.320 1.00 87.50 287 THR A C 1
ATOM 1959 O O . THR A 1 287 ? -43.653 16.566 29.561 1.00 87.50 287 THR A O 1
ATOM 1962 N N . ALA A 1 288 ? -41.725 16.696 28.429 1.00 83.62 288 ALA A N 1
ATOM 1963 C CA . ALA A 1 288 ? -42.130 17.884 27.667 1.00 83.62 288 ALA A CA 1
ATOM 1964 C C . ALA A 1 288 ? -43.463 17.674 26.913 1.00 83.62 288 ALA A C 1
ATOM 1966 O O . ALA A 1 288 ? -44.313 18.565 26.870 1.00 83.62 288 ALA A O 1
ATOM 1967 N N . THR A 1 289 ? -43.688 16.466 26.385 1.00 85.00 289 THR A N 1
ATOM 1968 C CA . THR A 1 289 ? -44.935 16.080 25.707 1.00 85.00 289 THR A CA 1
ATOM 1969 C C . THR A 1 289 ? -46.113 15.993 26.678 1.00 85.00 289 THR A C 1
ATOM 1971 O O . THR A 1 289 ? -47.187 16.518 26.390 1.00 85.00 289 THR A O 1
ATOM 1974 N N . GLN A 1 290 ? -45.931 15.371 27.848 1.00 86.44 290 GLN A N 1
ATOM 1975 C CA . GLN A 1 290 ? -46.964 15.304 28.892 1.00 86.44 290 GLN A CA 1
ATOM 1976 C C . GLN A 1 290 ? -47.327 16.698 29.424 1.00 86.44 290 GLN A C 1
ATOM 1978 O O . GLN A 1 290 ? -48.500 16.981 29.689 1.00 86.44 290 GLN A O 1
ATOM 1983 N N . CYS A 1 291 ? -46.338 17.588 29.518 1.00 89.12 291 CYS A N 1
ATOM 1984 C CA . CYS A 1 291 ? -46.549 18.978 29.888 1.00 89.12 291 CYS A CA 1
ATOM 1985 C C . CYS A 1 291 ? -47.380 19.732 28.840 1.00 89.12 291 CYS A C 1
ATOM 1987 O O . CYS A 1 291 ? -48.367 20.387 29.183 1.00 89.12 291 CYS A O 1
ATOM 1989 N N . ALA A 1 292 ? -47.053 19.561 27.555 1.00 88.50 292 ALA A N 1
ATOM 1990 C CA . ALA A 1 292 ? -47.807 20.150 26.452 1.00 88.50 292 ALA A CA 1
ATOM 1991 C C . ALA A 1 292 ? -49.259 19.636 26.390 1.00 88.50 292 ALA A C 1
ATOM 1993 O O . ALA A 1 292 ? -50.181 20.425 26.192 1.00 88.50 292 ALA A O 1
ATOM 1994 N N . LEU A 1 293 ? -49.489 18.338 26.630 1.00 90.25 293 LEU A N 1
ATOM 1995 C CA . LEU A 1 293 ? -50.837 17.751 26.710 1.00 90.25 293 LEU A CA 1
ATOM 1996 C C . LEU A 1 293 ? -51.666 18.312 27.873 1.00 90.25 293 LEU A C 1
ATOM 1998 O O . LEU A 1 293 ? -52.893 18.351 27.796 1.00 90.25 293 LEU A O 1
ATOM 2002 N N . SER A 1 294 ? -50.999 18.773 28.930 1.00 87.88 294 SER A N 1
ATOM 2003 C CA . SER A 1 294 ? -51.622 19.416 30.091 1.00 87.88 294 SER A CA 1
ATOM 2004 C C . SER A 1 294 ? -51.816 20.929 29.907 1.00 87.88 294 SER A C 1
ATOM 2006 O O . SER A 1 294 ? -52.174 21.612 30.865 1.00 87.88 294 SER A O 1
ATOM 2008 N N . ASN A 1 295 ? -51.582 21.462 28.697 1.00 87.50 295 ASN A N 1
ATOM 2009 C CA . ASN A 1 295 ? -51.538 22.900 28.395 1.00 87.50 295 ASN A CA 1
ATOM 2010 C C . ASN A 1 295 ? -50.591 23.683 29.330 1.00 87.50 295 ASN A C 1
ATOM 2012 O O . ASN A 1 295 ? -50.884 24.818 29.706 1.00 87.50 295 ASN A O 1
ATOM 2016 N N . GLY A 1 296 ? -49.481 23.066 29.743 1.00 87.31 296 GLY A N 1
ATOM 2017 C CA . GLY A 1 296 ? -48.482 23.678 30.614 1.00 87.31 296 GLY A CA 1
ATOM 2018 C C . GLY A 1 296 ? -47.227 24.150 29.879 1.00 87.31 296 GLY A C 1
ATOM 2019 O O . GLY A 1 296 ? -46.963 23.770 28.738 1.00 87.31 296 GLY A O 1
ATOM 2020 N N . ILE A 1 297 ? -46.432 24.974 30.562 1.00 89.75 297 ILE A N 1
ATOM 2021 C CA . ILE A 1 297 ? -45.106 25.421 30.128 1.00 89.75 297 ILE A CA 1
ATOM 2022 C C . ILE A 1 297 ? -44.057 24.524 30.785 1.00 89.75 297 ILE A C 1
ATOM 2024 O O . ILE A 1 297 ? -43.979 24.443 32.011 1.00 89.75 297 ILE A O 1
ATOM 2028 N N . TYR A 1 298 ? -43.247 23.853 29.971 1.00 89.12 298 TYR A N 1
ATOM 2029 C CA . TYR A 1 298 ? -42.187 22.970 30.451 1.00 89.12 298 TYR A CA 1
ATOM 2030 C C . TYR A 1 298 ? -40.967 23.786 30.890 1.00 89.12 298 TYR A C 1
ATOM 2032 O O . TYR A 1 298 ? -40.423 24.557 30.099 1.00 89.12 298 TYR A O 1
ATOM 2040 N N . ALA A 1 299 ? -40.536 23.622 32.141 1.00 87.19 299 ALA A N 1
ATOM 2041 C CA . ALA A 1 299 ? -39.436 24.388 32.728 1.00 87.19 299 ALA A CA 1
ATOM 2042 C C . ALA A 1 299 ? -38.043 23.886 32.302 1.00 87.19 299 ALA A C 1
ATOM 2044 O O . ALA A 1 299 ? -37.043 24.566 32.533 1.00 87.19 299 ALA A O 1
ATOM 2045 N N . GLY A 1 300 ? -37.976 22.727 31.641 1.00 83.31 300 GLY A N 1
ATOM 2046 C CA . GLY A 1 300 ? -36.743 22.118 31.151 1.00 83.31 300 GLY A CA 1
ATOM 2047 C C . GLY A 1 300 ? -36.393 20.824 31.878 1.00 83.31 300 GLY A C 1
ATOM 2048 O O . GLY A 1 300 ? -36.960 20.490 32.914 1.00 83.31 300 GLY A O 1
ATOM 2049 N N . ASN A 1 301 ? -35.447 20.085 31.315 1.00 85.50 301 ASN A N 1
ATOM 2050 C CA . ASN A 1 301 ? -35.038 18.774 31.816 1.00 85.50 301 ASN A CA 1
ATOM 2051 C C . ASN A 1 301 ? -34.381 18.868 33.199 1.00 85.50 301 ASN A C 1
ATOM 2053 O O . ASN A 1 301 ? -33.631 19.810 33.457 1.00 85.50 301 ASN A O 1
ATOM 2057 N N . ASN A 1 302 ? -34.618 17.869 34.054 1.00 82.31 302 ASN A N 1
ATOM 2058 C CA . ASN A 1 302 ? -34.095 17.766 35.423 1.00 82.31 302 ASN A CA 1
ATOM 2059 C C . ASN A 1 302 ? -34.483 18.938 36.338 1.00 82.31 302 ASN A C 1
ATOM 2061 O O . ASN A 1 302 ? -33.819 19.203 37.340 1.00 82.31 302 ASN A O 1
ATOM 2065 N N . THR A 1 303 ? -35.545 19.664 35.992 1.00 87.38 303 THR A N 1
ATOM 2066 C CA . THR A 1 303 ? -36.099 20.706 36.853 1.00 87.38 303 THR A CA 1
ATOM 2067 C C . THR A 1 303 ? -37.156 20.129 37.788 1.00 87.38 303 THR A C 1
ATOM 2069 O O . THR A 1 303 ? -37.891 19.216 37.420 1.00 87.38 303 THR A O 1
ATOM 2072 N N . THR A 1 304 ? -37.252 20.675 38.997 1.00 86.19 304 THR A N 1
ATOM 2073 C CA . THR A 1 304 ? -38.255 20.301 40.000 1.00 86.19 304 THR A CA 1
ATOM 2074 C C . THR A 1 304 ? -39.134 21.504 40.343 1.00 86.19 304 THR A C 1
ATOM 2076 O O . THR A 1 304 ? -38.774 22.654 40.094 1.00 86.19 304 THR A O 1
ATOM 2079 N N . CYS A 1 305 ? -40.299 21.253 40.932 1.00 87.44 305 CYS A N 1
ATOM 2080 C CA . CYS A 1 305 ? -41.264 22.240 41.410 1.00 87.44 305 CYS A CA 1
ATOM 2081 C C . CYS A 1 305 ? -40.814 22.932 42.701 1.00 87.44 305 CYS A C 1
ATOM 2083 O O . CYS A 1 305 ? -41.568 23.030 43.672 1.00 87.44 305 CYS A O 1
ATOM 2085 N N . GLU A 1 306 ? -39.570 23.395 42.725 1.00 82.81 306 GLU A N 1
ATOM 2086 C CA . GLU A 1 306 ? -39.058 24.260 43.775 1.00 82.81 306 GLU A CA 1
ATOM 2087 C C . GLU A 1 306 ? -39.571 25.696 43.604 1.00 82.81 306 GLU A C 1
ATOM 2089 O O . GLU A 1 306 ? -40.003 26.126 42.529 1.00 82.81 306 GLU A O 1
ATOM 2094 N N . SER A 1 307 ? -39.574 26.441 44.712 1.00 67.12 307 SER A N 1
ATOM 2095 C CA . SER A 1 307 ? -40.167 27.778 44.770 1.00 67.12 307 SER A CA 1
ATOM 2096 C C . SER A 1 307 ? -39.532 28.704 43.729 1.00 67.12 307 SER A C 1
ATOM 2098 O O . SER A 1 307 ? -38.327 28.939 43.764 1.00 67.12 307 SER A O 1
ATOM 2100 N N . GLY A 1 308 ? -40.352 29.273 42.843 1.00 69.19 308 GLY A N 1
ATOM 2101 C CA . GLY A 1 308 ? -39.926 30.261 41.848 1.00 69.19 308 GLY A CA 1
ATOM 2102 C C . GLY A 1 308 ? -39.906 29.778 40.398 1.00 69.19 308 GLY A C 1
ATOM 2103 O O . GLY A 1 308 ? -39.871 30.606 39.491 1.00 69.19 308 GLY A O 1
ATOM 2104 N N . ILE A 1 309 ? -39.964 28.466 40.140 1.00 78.88 309 ILE A N 1
ATOM 2105 C CA . ILE A 1 309 ? -39.790 27.948 38.772 1.00 78.88 309 ILE A CA 1
ATOM 2106 C C . ILE A 1 309 ? -40.994 28.204 37.851 1.00 78.88 309 ILE A C 1
ATOM 2108 O O . ILE A 1 309 ? -40.831 28.385 36.647 1.00 78.88 309 ILE A O 1
ATOM 2112 N N . CYS A 1 310 ? -42.197 28.286 38.425 1.00 78.06 310 CYS A N 1
ATOM 2113 C CA . CYS A 1 310 ? -43.437 28.595 37.708 1.00 78.06 310 CYS A CA 1
ATOM 2114 C C . CYS A 1 310 ? -43.881 30.054 37.844 1.00 78.06 310 CYS A C 1
ATOM 2116 O O . CYS A 1 310 ? -44.972 30.406 37.403 1.00 78.06 310 CYS A O 1
ATOM 2118 N N . ASP A 1 311 ? -43.013 30.920 38.371 1.00 73.88 311 ASP A N 1
ATOM 2119 C CA . ASP A 1 311 ? -43.252 32.366 38.433 1.00 73.88 311 ASP A CA 1
ATOM 2120 C C . ASP A 1 311 ? -42.960 33.065 37.087 1.00 73.88 311 ASP A C 1
ATOM 2122 O O . ASP A 1 311 ? -42.948 34.298 36.994 1.00 73.88 311 ASP A O 1
ATOM 2126 N N . LEU A 1 312 ? -42.772 32.290 36.009 1.00 58.66 312 LEU A N 1
ATOM 2127 C CA . LEU A 1 312 ? -42.745 32.759 34.621 1.00 58.66 312 LEU A CA 1
ATOM 2128 C C . LEU A 1 312 ? -44.144 33.233 34.187 1.00 58.66 312 LEU A C 1
ATOM 2130 O O . LEU A 1 312 ? -44.852 32.603 33.409 1.00 58.66 312 LEU A O 1
ATOM 2134 N N . GLY A 1 313 ? -44.529 34.389 34.724 1.00 53.84 313 GLY A N 1
ATOM 2135 C CA . GLY A 1 313 ? -45.805 35.056 34.479 1.00 53.84 313 GLY A CA 1
ATOM 2136 C C . GLY A 1 313 ? -45.834 36.540 34.858 1.00 53.84 313 GLY A C 1
ATOM 2137 O O . GLY A 1 313 ? -46.838 37.206 34.616 1.00 53.84 313 GLY A O 1
ATOM 2138 N N . ALA A 1 314 ? -44.750 37.116 35.388 1.00 47.47 314 ALA A N 1
ATOM 2139 C CA . ALA A 1 314 ? -44.633 38.566 35.491 1.00 47.47 314 ALA A CA 1
ATOM 2140 C C . ALA A 1 314 ? -43.976 39.124 34.221 1.00 47.47 314 ALA A C 1
ATOM 2142 O O . ALA A 1 314 ? -42.760 39.292 34.149 1.00 47.47 314 ALA A O 1
ATOM 2143 N N . CYS A 1 315 ? -44.778 39.474 33.210 1.00 52.84 315 CYS A N 1
ATOM 2144 C CA . CYS A 1 315 ? -44.348 40.522 32.288 1.00 52.84 315 CYS A CA 1
ATOM 2145 C C . CYS A 1 315 ? -43.925 41.731 33.136 1.00 52.84 315 CYS A C 1
ATOM 2147 O O . CYS A 1 315 ? -44.737 42.250 33.904 1.00 52.84 315 CYS A O 1
ATOM 2149 N N . CYS A 1 316 ? -42.671 42.172 33.005 1.00 52.25 316 CYS A N 1
ATOM 2150 C CA . CYS A 1 316 ? -42.150 43.378 33.641 1.00 52.25 316 CYS A CA 1
ATOM 2151 C C . CYS A 1 316 ? -42.992 44.594 33.230 1.00 52.25 316 CYS A C 1
ATOM 2153 O O . CYS A 1 316 ? -42.696 45.271 32.245 1.00 52.25 316 CYS A O 1
ATOM 2155 N N . ARG A 1 317 ? -44.055 44.894 33.977 1.00 41.44 317 ARG A N 1
ATOM 2156 C CA . ARG A 1 317 ? -44.750 46.169 33.865 1.00 41.44 317 ARG A CA 1
ATOM 2157 C C . ARG A 1 317 ? -43.947 47.164 34.691 1.00 41.44 317 ARG A C 1
ATOM 2159 O O . ARG A 1 317 ? -44.028 47.156 35.913 1.00 41.44 317 ARG A O 1
ATOM 2166 N N . GLY A 1 318 ? -43.123 47.956 34.004 1.00 44.56 318 GLY A N 1
ATOM 2167 C CA . GLY A 1 318 ? -42.326 49.015 34.613 1.00 44.56 318 GLY A CA 1
ATOM 2168 C C . GLY A 1 318 ? -43.184 49.892 35.521 1.00 44.56 318 GLY A C 1
ATOM 2169 O O . GLY A 1 318 ? -44.171 50.482 35.079 1.00 44.56 318 GLY A O 1
ATOM 2170 N N . SER A 1 319 ? -42.809 49.936 36.793 1.00 44.56 319 SER A N 1
ATOM 2171 C CA . SER A 1 319 ? -43.346 50.867 37.774 1.00 44.56 319 SER A CA 1
ATOM 2172 C C . SER A 1 319 ? -42.751 52.244 37.482 1.00 44.56 319 SER A C 1
ATOM 2174 O O . SER A 1 319 ? -41.548 52.441 37.651 1.00 44.56 319 SER A O 1
ATOM 2176 N N . THR A 1 320 ? -43.579 53.168 36.997 1.00 44.88 320 THR A N 1
ATOM 2177 C CA . THR A 1 320 ? -43.335 54.616 37.112 1.00 44.88 320 THR A CA 1
ATOM 2178 C C . THR A 1 320 ? -43.612 55.078 38.529 1.00 44.88 320 THR A C 1
ATOM 2180 O O . THR A 1 320 ? -44.673 54.652 39.046 1.00 44.88 320 THR A O 1
#

Sequence (320 aa):
MIDLASTRARLIVAAAVAVIITSVNVAAAQSGACCLNGMCTDVVGPLACTGPGGIYLGEGTACESDGYLCDFGACCTGEGCLQLLQIECDQAGGVFQTGAECGEGFCGACCTLEGQCIDSTSDQCANLDGATFFADQTCDSNPCGPPPTGACCDNGSCFDNILEDACVSGGRLWAGPNTTCNDEPFPCEAGACCVGTNCVFVIPSQCASQGGQFLGGPCASGACAPPSGACCSGTNCVVTIPENCTEELGRVYLGDGTTCEGDPCGEPMDPTGACCTESFGCLNDVTATQCALSNGIYAGNNTTCESGICDLGACCRGST

Radius of gyration: 45.83 Å; chains: 1; bounding box: 115×92×142 Å